Protein AF-A0A814PTH2-F1 (afdb_monomer)

Radius of gyration: 34.77 Å; Cα contacts (8 Å, |Δi|>4): 55; chains: 1; bounding box: 77×63×102 Å

Secondary structure (DSSP, 8-state):
--SSHHHHHHHHHHHHHHHHHHHHHHHHHHHHHHHHHHHHHHHHHHHHHHHHHS------HHHHGGG--HHHHHHHHHHHHHHHHHHHHHHHHHHHHHHHHHHHHH-SS----SHHHHHHHHHHHHHHSGGG--------HHHHHHHHHHHHHHHHHHHTTTHHHHHHHHHHHHHHHHHHHHHHHHHHHHHHHHHH-HHHHHHHHHHHHHHHHHHHHHHHHHHHHHHHHHHHHHHHHHHHHHHHHTHHHHHHTT-HHHHHHHHHHHHHHHHHHHHHHHHHHHHHHT---GGGG---HHHHTTS--

Solvent-accessible surface area (backbone atoms only — not comparable to full-atom values): 17514 Å² total; per-residue (Å²): 144,83,90,62,68,72,59,55,57,51,50,54,49,55,50,54,54,51,50,53,53,51,50,53,53,51,50,51,52,51,53,52,51,56,53,48,52,59,49,50,56,51,49,51,54,49,50,54,52,49,51,67,71,55,58,77,76,80,73,55,74,71,65,72,52,72,80,60,49,75,66,53,55,50,50,50,54,51,50,53,52,50,48,55,51,51,48,52,50,56,53,50,48,55,52,49,50,54,52,51,54,51,40,59,76,61,37,89,60,74,92,89,76,66,76,70,51,56,61,46,53,52,51,45,53,60,62,71,65,45,81,72,68,77,72,76,66,82,71,66,61,74,65,55,53,64,57,47,67,76,49,46,79,71,43,46,80,64,41,63,80,45,50,63,57,53,48,54,55,53,51,48,54,53,48,54,52,52,51,53,51,53,53,49,48,51,52,54,50,53,54,54,43,46,71,76,43,48,74,64,42,53,58,52,60,65,48,50,59,56,55,53,52,54,52,51,54,50,48,53,52,51,52,53,43,50,52,55,30,50,55,34,47,51,52,32,50,51,54,51,50,53,46,68,77,39,42,72,59,37,58,75,70,66,38,59,69,58,58,51,52,53,40,53,52,34,50,52,55,29,50,54,40,50,51,53,48,48,53,54,48,20,72,72,69,74,42,87,67,81,67,88,80,59,80,63,72,75,61,65,64,67,77,68,119

Sequence (305 aa):
MSDKEPLLKKHNKLLNDNDNDNENKSFSHWRQYFSRQKTDDKNKKLDDEIKHTTKDIPVSVFQLFRFADRIDLLLMMIALCLMLVHIACILANVILFGRITGLFATTSFAVDCDDHYENFTSAIINNSVCPLGINLNPLNYDRLHKLCDYNNKTISSTLSPLTPLFHENVMHLVYWFFIIEFIQTMVFSIIICFILKWQLSLIMSCIIPIIVGSSFMFAKIITKETEEQLNTYSKAEQIAQEVFSSLRTVLSFNGSKWQQKQYAKELKLNEWCTVRKDVAFGAFFDSNSPHSNTPCPILKNFFIN

Foldseek 3Di:
DDDDVVVVVVVVVVVVVVVVVVVVVVVVVVVVVVVVVVVVVVVVVVVVVVCVVPPPPPDPPVVVCVPPDPVNVVVVVVLVVLLVVVLVLVVVVVVVVVVVVVCVVVPVPDDDDDPVVVVSVVVCCCSVVCVVVPPPPPPPVPVVVVVCVVCCPPVVVVCVVVVVVVVVVVVVVVVVSVVVSVVVSVVVVLVVVCVPDVV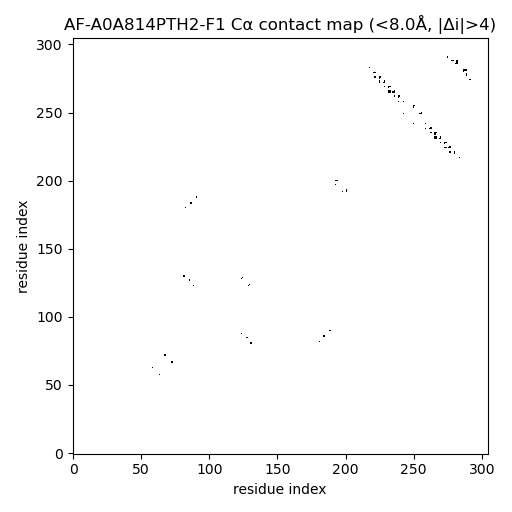VSVVVVVVVVVVVVLVVVLVVVLVVLVVQLVVLVVVLVVLVVVCVVCVVVCVVVVVVVVSVVVSVVSVVSSVVSVVVNVVSVCVSVVDPDPPPPDDPPVVVVVPPD

InterPro domains:
  IPR011527 ABC transporter type 1, transmembrane domain [PF00664] (177-284)
  IPR011527 ABC transporter type 1, transmembrane domain [PS50929] (185-284)
  IPR036640 ABC transporter type 1, transmembrane domain superfamily [G3DSA:1.20.1560.10] (50-136)
  IPR036640 ABC transporter type 1, transmembrane domain superfamily [G3DSA:1.20.1560.10] (179-284)
  IPR036640 ABC transporter type 1, transmembrane domain superfamily [SSF90123] (175-282)
  IPR039421 Type 1 protein exporter [PTHR43394] (180-283)

Nearest PDB structures (foldseek):
  4q4a-assembly1_A  TM=8.637E-01  e=1.410E-01  Thermotoga maritima MSB8
  8t4e-assembly1_A  TM=6.039E-01  e=1.330E-01  Homo sapiens
  8qoe-assembly1_A  TM=5.614E-01  e=9.923E-02  Bacillus subtilis
  8t4h-assembly1_A  TM=6.514E-01  e=7.258E-01  Homo sapiens
  8t4j-assembly1_A  TM=6.336E-01  e=9.172E-01  Homo sapiens

Structure (mmCIF, N/CA/C/O backbone):
data_AF-A0A814PTH2-F1
#
_entry.id   AF-A0A814PTH2-F1
#
loop_
_atom_site.group_PDB
_atom_site.id
_atom_site.type_symbol
_atom_site.label_atom_id
_atom_site.label_alt_id
_atom_site.label_comp_id
_atom_site.label_asym_id
_atom_site.label_entity_id
_atom_site.label_seq_id
_atom_site.pdbx_PDB_ins_code
_atom_site.Cartn_x
_atom_site.Cartn_y
_atom_site.Cartn_z
_atom_site.occupancy
_atom_site.B_iso_or_equiv
_atom_site.auth_seq_id
_atom_site.auth_comp_id
_atom_site.auth_asym_id
_atom_site.auth_atom_id
_atom_site.pdbx_PDB_model_num
ATOM 1 N N . MET A 1 1 ? -39.780 31.114 77.558 1.00 49.12 1 MET A N 1
ATOM 2 C CA . MET A 1 1 ? -39.738 30.097 76.488 1.00 49.12 1 MET A CA 1
ATOM 3 C C . MET A 1 1 ? -40.635 30.580 75.356 1.00 49.12 1 MET A C 1
ATOM 5 O O . MET A 1 1 ? -41.794 30.219 75.310 1.00 49.12 1 MET A O 1
ATOM 9 N N . SER A 1 2 ? -40.143 31.510 74.541 1.00 51.94 2 SER A N 1
ATOM 10 C CA . SER A 1 2 ? -40.793 32.024 73.325 1.00 51.94 2 SER A CA 1
ATOM 11 C C . SER A 1 2 ? -39.723 32.807 72.555 1.00 51.94 2 SER A C 1
ATOM 13 O O . SER A 1 2 ? -38.814 33.323 73.199 1.00 51.94 2 SER A O 1
ATOM 15 N N . ASP A 1 3 ? -39.809 32.859 71.227 1.00 51.75 3 ASP A N 1
ATOM 16 C CA . ASP A 1 3 ? -38.981 33.668 70.297 1.00 51.75 3 ASP A CA 1
ATOM 17 C C . ASP A 1 3 ? -37.773 32.996 69.612 1.00 51.75 3 ASP A C 1
ATOM 19 O O . ASP A 1 3 ? -36.753 33.633 69.357 1.00 51.75 3 ASP A O 1
ATOM 23 N N . LYS A 1 4 ? -37.883 31.720 69.207 1.00 53.81 4 LYS A N 1
ATOM 24 C CA . LYS A 1 4 ? -36.963 31.139 68.190 1.00 53.81 4 LYS A CA 1
ATOM 25 C C . LYS A 1 4 ? -37.638 30.551 66.943 1.00 53.81 4 LYS A C 1
ATOM 27 O O . LYS A 1 4 ? -36.971 30.355 65.930 1.00 53.81 4 LYS A O 1
ATOM 32 N N . GLU A 1 5 ? -38.953 30.348 66.961 1.00 53.56 5 GLU A N 1
ATOM 33 C CA . GLU A 1 5 ? -39.722 29.833 65.816 1.00 53.56 5 GLU A CA 1
ATOM 34 C C . GLU A 1 5 ? -39.745 30.727 64.552 1.00 53.56 5 GLU A C 1
ATOM 36 O O . GLU A 1 5 ? -39.637 30.182 63.449 1.00 53.56 5 GLU A O 1
ATOM 41 N N . PRO A 1 6 ? -39.830 32.074 64.628 1.00 57.22 6 PRO A N 1
ATOM 42 C CA . PRO A 1 6 ? -39.962 32.885 63.413 1.00 57.22 6 PRO A CA 1
ATOM 43 C C . PRO A 1 6 ? -38.657 32.993 62.605 1.00 57.22 6 PRO A C 1
ATOM 45 O O . PRO A 1 6 ? -38.699 33.178 61.387 1.00 57.22 6 PRO A O 1
ATOM 48 N N . LEU A 1 7 ? -37.494 32.832 63.248 1.00 58.06 7 LEU A N 1
ATOM 49 C CA . LEU A 1 7 ? -36.186 32.921 62.587 1.00 58.06 7 LEU A CA 1
ATOM 50 C C . LEU A 1 7 ? -35.837 31.649 61.807 1.00 58.06 7 LEU A C 1
ATOM 52 O O . LEU A 1 7 ? -35.341 31.744 60.686 1.00 58.06 7 LEU A O 1
ATOM 56 N N . LEU A 1 8 ? -36.173 30.471 62.342 1.00 57.62 8 LEU A N 1
ATOM 57 C CA . LEU A 1 8 ? -35.998 29.191 61.645 1.00 57.62 8 LEU A CA 1
ATOM 58 C C . LEU A 1 8 ? -36.882 29.097 60.396 1.00 57.62 8 LEU A C 1
ATOM 60 O O . LEU A 1 8 ? -36.423 28.666 59.339 1.00 57.62 8 LEU A O 1
ATOM 64 N N . LYS A 1 9 ? -38.127 29.584 60.474 1.00 61.28 9 LYS A N 1
ATOM 65 C CA . LYS A 1 9 ? -39.046 29.593 59.327 1.00 61.28 9 LYS A CA 1
ATOM 66 C C . LYS A 1 9 ? -38.588 30.552 58.222 1.00 61.28 9 LYS A C 1
ATOM 68 O O . LYS A 1 9 ? -38.725 30.239 57.042 1.00 61.28 9 LYS A O 1
ATOM 73 N N . LYS A 1 10 ? -38.001 31.697 58.595 1.00 66.56 10 LYS A N 1
ATOM 74 C CA . LYS A 1 10 ? -37.420 32.658 57.646 1.00 66.56 10 LYS A CA 1
ATOM 75 C C . LYS A 1 10 ? -36.140 32.122 57.001 1.00 66.56 10 LYS A C 1
ATOM 77 O O . LYS A 1 10 ? -35.966 32.289 55.801 1.00 66.56 10 LYS A O 1
ATOM 82 N N . HIS A 1 11 ? -35.283 31.445 57.765 1.00 64.62 11 HIS A N 1
ATOM 83 C CA . HIS A 1 11 ? -34.054 30.847 57.244 1.00 64.62 11 HIS A CA 1
ATOM 84 C C . HIS A 1 11 ? -34.340 29.698 56.267 1.00 64.62 11 HIS A C 1
ATOM 86 O O . HIS A 1 11 ? -33.805 29.701 55.164 1.00 64.62 11 HIS A O 1
ATOM 92 N N . ASN A 1 12 ? -35.266 28.792 56.602 1.00 60.31 12 ASN A N 1
ATOM 93 C CA . ASN A 1 12 ? -35.656 27.701 55.701 1.00 60.31 12 ASN A CA 1
ATOM 94 C C . ASN A 1 12 ? -36.321 28.204 54.414 1.00 60.31 12 ASN A C 1
ATOM 96 O O . ASN A 1 12 ? -36.119 27.620 53.355 1.00 60.31 12 ASN A O 1
ATOM 100 N N . LYS A 1 13 ? -37.078 29.307 54.482 1.00 66.31 13 LYS A N 1
ATOM 101 C CA . LYS A 1 13 ? -37.652 29.933 53.287 1.00 66.31 13 LYS A CA 1
ATOM 102 C C . LYS A 1 13 ? -36.568 30.531 52.381 1.00 66.31 13 LYS A C 1
ATOM 104 O O . LYS A 1 13 ? -36.592 30.292 51.184 1.00 66.31 13 LYS A O 1
ATOM 109 N N . LEU A 1 14 ? -35.590 31.233 52.957 1.00 65.44 14 LEU A N 1
ATOM 110 C CA . LEU A 1 14 ? -34.468 31.808 52.204 1.00 65.44 14 LEU A CA 1
ATOM 111 C C . LEU A 1 14 ? -33.545 30.743 51.593 1.00 65.44 14 LEU A C 1
ATOM 113 O O . LEU A 1 14 ? -32.979 30.980 50.531 1.00 65.44 14 LEU A O 1
ATOM 117 N N . LEU A 1 15 ? -33.392 29.585 52.243 1.00 62.16 15 LEU A N 1
ATOM 118 C CA . LEU A 1 15 ? -32.665 28.447 51.673 1.00 62.16 15 LEU A CA 1
ATOM 119 C C . LEU A 1 15 ? -33.425 27.837 50.485 1.00 62.16 15 LEU A C 1
ATOM 121 O O . LEU A 1 15 ? -32.839 27.691 49.419 1.00 62.16 15 LEU A O 1
ATOM 125 N N . ASN A 1 16 ? -34.734 27.593 50.624 1.00 55.06 16 ASN A N 1
ATOM 126 C CA . ASN A 1 16 ? -35.560 27.068 49.528 1.00 55.06 16 ASN A CA 1
ATOM 127 C C . ASN A 1 16 ? -35.632 28.010 48.315 1.00 55.06 16 ASN A C 1
ATOM 129 O O . ASN A 1 16 ? -35.632 27.546 47.177 1.00 55.06 16 ASN A O 1
ATOM 133 N N . ASP A 1 17 ? -35.713 29.322 48.548 1.00 60.19 17 ASP A N 1
ATOM 134 C CA . ASP A 1 17 ? -35.758 30.311 47.467 1.00 60.19 17 ASP A CA 1
ATOM 135 C C . ASP A 1 17 ? -34.402 30.369 46.723 1.00 60.19 17 ASP A C 1
ATOM 137 O O . ASP A 1 17 ? -34.375 30.386 45.494 1.00 60.19 17 ASP A O 1
ATOM 141 N N . ASN A 1 18 ? -33.272 30.282 47.444 1.00 56.00 18 ASN A N 1
ATOM 142 C CA . ASN A 1 18 ? -31.933 30.221 46.837 1.00 56.00 18 ASN A CA 1
ATOM 143 C C . ASN A 1 18 ? -31.677 28.931 46.042 1.00 56.00 18 ASN A C 1
ATOM 145 O O . ASN A 1 18 ? -31.007 28.976 45.007 1.00 56.00 18 ASN A O 1
ATOM 149 N N . ASP A 1 19 ? -32.177 27.786 46.512 1.00 58.50 19 ASP A N 1
ATOM 150 C CA . ASP A 1 19 ? -32.017 26.513 45.804 1.00 58.50 19 ASP A CA 1
ATOM 151 C C . ASP A 1 19 ? -32.819 26.502 44.493 1.00 58.50 19 ASP A C 1
ATOM 153 O O . ASP A 1 19 ? -32.273 26.147 43.446 1.00 58.50 19 ASP A O 1
ATOM 157 N N . ASN A 1 20 ? -34.059 27.008 44.507 1.00 54.81 20 ASN A N 1
ATOM 158 C CA . ASN A 1 20 ? -34.882 27.153 43.299 1.00 54.81 20 ASN A CA 1
ATOM 159 C C . ASN A 1 20 ? -34.272 28.125 42.275 1.00 54.81 20 ASN A C 1
ATOM 161 O O . ASN A 1 20 ? -34.314 27.870 41.067 1.00 54.81 20 ASN A O 1
ATOM 165 N N . ASP A 1 21 ? -33.682 29.233 42.731 1.00 60.00 21 ASP A N 1
ATOM 166 C CA . ASP A 1 21 ? -33.012 30.188 41.845 1.00 60.00 21 ASP A CA 1
ATOM 167 C C . ASP A 1 21 ? -31.740 29.593 41.221 1.00 60.00 21 ASP A C 1
ATOM 169 O O . ASP A 1 21 ? -31.489 29.776 40.024 1.00 60.00 21 ASP A O 1
ATOM 173 N N . ASN A 1 22 ? -30.960 28.821 41.984 1.00 56.16 22 ASN A N 1
ATOM 174 C CA . ASN A 1 22 ? -29.779 28.125 41.468 1.00 56.16 22 ASN A CA 1
ATOM 175 C C . ASN A 1 22 ? -30.139 27.005 40.481 1.00 56.16 22 ASN A C 1
ATOM 177 O O . ASN A 1 22 ? -29.456 26.843 39.464 1.00 56.16 22 ASN A O 1
ATOM 181 N N . GLU A 1 23 ? -31.223 26.269 40.726 1.00 55.44 23 GLU A N 1
ATOM 182 C CA . GLU A 1 23 ? -31.697 25.213 39.831 1.00 55.44 23 GLU A CA 1
ATOM 183 C C . GLU A 1 23 ? -32.216 25.794 38.504 1.00 55.44 23 GLU A C 1
ATOM 185 O O . GLU A 1 23 ? -31.815 25.341 37.429 1.00 55.44 23 GLU A O 1
ATOM 190 N N . ASN A 1 24 ? -32.978 26.894 38.549 1.00 60.12 24 ASN A N 1
ATOM 191 C CA . ASN A 1 24 ? -33.422 27.620 37.352 1.00 60.12 24 ASN A CA 1
ATOM 192 C C . ASN A 1 24 ? -32.253 28.220 36.549 1.00 60.12 24 ASN A C 1
ATOM 194 O O . ASN A 1 24 ? -32.251 28.210 35.309 1.00 60.12 24 ASN A O 1
ATOM 198 N N . LYS A 1 25 ? -31.216 28.716 37.232 1.00 65.88 25 LYS A N 1
ATOM 199 C CA . LYS A 1 25 ? -30.013 29.263 36.586 1.00 65.88 25 LYS A CA 1
ATOM 200 C C . LYS A 1 25 ? -29.160 28.165 35.940 1.00 65.88 25 LYS A C 1
ATOM 202 O O . LYS A 1 25 ? -28.658 28.351 34.834 1.00 65.88 25 LYS A O 1
ATOM 207 N N . SER A 1 26 ? -29.072 26.997 36.572 1.00 62.09 26 SER A N 1
ATOM 208 C CA . SER A 1 26 ? -28.446 25.804 35.991 1.00 62.09 26 SER A CA 1
ATOM 209 C C . SER A 1 26 ? -29.227 25.316 34.764 1.00 62.09 26 SER A C 1
ATOM 211 O O . SER A 1 26 ? -28.658 25.138 33.686 1.00 62.09 26 SER A O 1
ATOM 213 N N . PHE A 1 27 ? -30.554 25.193 34.869 1.00 63.69 27 PHE A N 1
ATOM 214 C CA . PHE A 1 27 ? -31.403 24.691 33.785 1.00 63.69 27 PHE A CA 1
ATOM 215 C C . PHE A 1 27 ? -31.429 25.618 32.558 1.00 63.69 27 PHE A C 1
ATOM 217 O O . PHE A 1 27 ? -31.463 25.150 31.418 1.00 63.69 27 PHE A O 1
ATOM 224 N N . SER A 1 28 ? -31.363 26.937 32.763 1.00 67.56 28 SER A N 1
ATOM 225 C CA . SER A 1 28 ? -31.248 27.908 31.663 1.00 67.56 28 SER A CA 1
ATOM 226 C C . SER A 1 28 ? -29.899 27.822 30.935 1.00 67.56 28 SER A C 1
ATOM 228 O O . SER A 1 28 ? -29.878 27.890 29.704 1.00 67.56 28 SER A O 1
ATOM 230 N N . HIS A 1 29 ? -28.799 27.570 31.656 1.00 65.06 29 HIS A N 1
ATOM 231 C CA . HIS A 1 29 ? -27.484 27.317 31.060 1.00 65.06 29 HIS A CA 1
ATOM 232 C C . HIS A 1 29 ? -27.483 26.042 30.201 1.00 65.06 29 HIS A C 1
ATOM 234 O O . HIS A 1 29 ? -27.038 26.069 29.052 1.00 65.06 29 HIS A O 1
ATOM 240 N N . TRP A 1 30 ? -28.070 24.950 30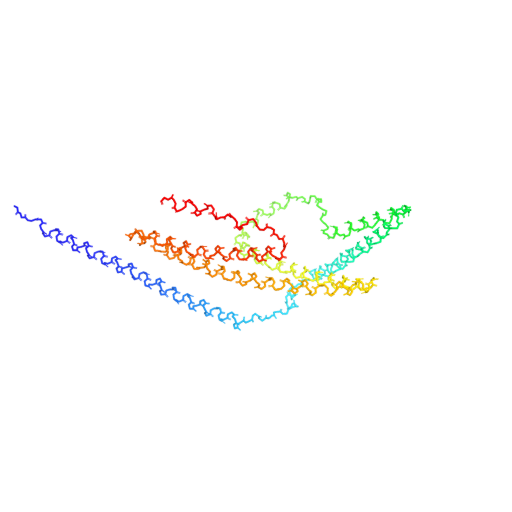.703 1.00 54.53 30 TRP A N 1
ATOM 241 C CA . TRP A 1 30 ? -28.220 23.708 29.937 1.00 54.53 30 TRP A CA 1
ATOM 242 C C . TRP A 1 30 ? -29.105 23.889 28.703 1.00 54.53 30 TRP A C 1
ATOM 244 O O . TRP A 1 30 ? -28.751 23.435 27.616 1.00 54.53 30 TRP A O 1
ATOM 254 N N . ARG A 1 31 ? -30.215 24.630 28.813 1.00 71.88 31 ARG A N 1
ATOM 255 C CA . ARG A 1 31 ? -31.074 24.946 27.661 1.00 71.88 31 ARG A CA 1
ATOM 256 C C . ARG A 1 31 ? -30.310 25.709 26.575 1.00 71.88 31 ARG A C 1
ATOM 258 O O . ARG A 1 31 ? -30.486 25.428 25.388 1.00 71.88 31 ARG A O 1
ATOM 265 N N . GLN A 1 32 ? -29.451 26.648 26.966 1.00 69.69 32 GLN A N 1
ATOM 266 C CA . GLN A 1 32 ? -28.609 27.396 26.034 1.00 69.69 32 GLN A CA 1
ATOM 267 C C . GLN A 1 32 ? -27.540 26.503 25.385 1.00 69.69 32 GLN A C 1
ATOM 269 O O . GLN A 1 32 ? -27.320 26.607 24.178 1.00 69.69 32 GLN A O 1
ATOM 274 N N . TYR A 1 33 ? -26.938 25.587 26.149 1.00 67.38 33 TYR A N 1
ATOM 275 C CA . TYR A 1 33 ? -25.976 24.605 25.643 1.00 67.38 33 TYR A CA 1
ATOM 276 C C . TYR A 1 33 ? -26.599 23.673 24.589 1.00 67.38 33 TYR A C 1
ATOM 278 O O . TYR A 1 33 ? -26.087 23.580 23.474 1.00 67.38 33 TYR A O 1
ATOM 286 N N . PHE A 1 34 ? -27.758 23.068 24.878 1.00 71.12 34 PHE A N 1
ATOM 287 C CA . PHE A 1 34 ? -28.462 22.197 23.923 1.00 71.12 34 PHE A CA 1
ATOM 288 C C . PHE A 1 34 ? -28.954 22.948 22.680 1.00 71.12 34 PHE A C 1
ATOM 290 O O . PHE A 1 34 ? -28.994 22.391 21.582 1.00 71.12 34 PHE A O 1
ATOM 297 N N . SER A 1 35 ? -29.303 24.229 22.829 1.00 66.25 35 SER A N 1
ATOM 298 C CA . SER A 1 35 ? -29.676 25.073 21.690 1.00 66.25 35 SER A CA 1
ATOM 299 C C . SER A 1 35 ? -28.481 25.336 20.770 1.00 66.25 35 SER A C 1
ATOM 301 O O . SER A 1 35 ? -28.650 25.287 19.554 1.00 66.25 35 SER A O 1
ATOM 303 N N . ARG A 1 36 ? -27.284 25.544 21.342 1.00 71.88 36 ARG A N 1
ATOM 304 C CA . ARG A 1 36 ? -26.025 25.687 20.593 1.00 71.88 36 ARG A CA 1
ATOM 305 C C . ARG A 1 36 ? -25.634 24.408 19.859 1.00 71.88 36 ARG A C 1
ATOM 307 O O . ARG A 1 36 ? -25.371 24.469 18.667 1.00 71.88 36 ARG A O 1
ATOM 314 N N . GLN A 1 37 ? -25.710 23.252 20.517 1.00 71.31 37 GLN A N 1
ATOM 315 C CA . GLN A 1 37 ? -25.441 21.968 19.858 1.00 71.31 37 GLN A CA 1
ATOM 316 C C . GLN A 1 37 ? -26.354 21.740 18.648 1.00 71.31 37 GLN A C 1
ATOM 318 O O . GLN A 1 37 ? -25.894 21.366 17.576 1.00 71.31 37 GLN A O 1
ATOM 323 N N . LYS A 1 38 ? -27.650 22.048 18.782 1.00 69.88 38 LYS A N 1
ATOM 324 C CA . LYS A 1 38 ? -28.612 21.891 17.684 1.00 69.88 38 LYS A CA 1
ATOM 325 C C . LYS A 1 38 ? -28.345 22.841 16.511 1.00 69.88 38 LYS A C 1
ATOM 327 O O . LYS A 1 38 ? -28.673 22.500 15.374 1.00 69.88 38 LYS A O 1
ATOM 332 N N . THR A 1 39 ? -27.804 24.033 16.770 1.00 68.88 39 THR A N 1
ATOM 333 C CA . THR A 1 39 ? -27.350 24.945 15.710 1.00 68.88 39 THR A CA 1
ATOM 334 C C . THR A 1 39 ? -26.039 24.483 15.086 1.00 68.88 39 THR A C 1
ATOM 336 O O . THR A 1 39 ? -25.926 24.531 13.866 1.00 68.88 39 THR A O 1
ATOM 339 N N . ASP A 1 40 ? -25.104 23.963 15.879 1.00 73.50 40 ASP A N 1
ATOM 340 C CA . ASP A 1 40 ? -23.805 23.483 15.400 1.00 73.50 40 ASP A CA 1
ATOM 341 C C . ASP A 1 40 ? -23.964 22.233 14.519 1.00 73.50 40 ASP A C 1
ATOM 343 O O . ASP A 1 40 ? -23.384 22.173 13.439 1.00 73.50 40 ASP A O 1
ATOM 347 N N . ASP A 1 41 ? -24.839 21.292 14.893 1.00 72.31 41 ASP A N 1
ATOM 348 C CA . ASP A 1 41 ? -25.164 20.113 14.076 1.00 72.31 41 ASP A CA 1
ATOM 349 C C . ASP A 1 41 ? -25.849 20.488 12.755 1.00 72.31 41 ASP A C 1
ATOM 351 O O . ASP A 1 41 ? -25.582 19.887 11.712 1.00 72.31 41 ASP A O 1
ATOM 355 N N . LYS A 1 42 ? -26.734 21.496 12.773 1.00 74.25 42 LYS A N 1
ATOM 356 C CA . LYS A 1 42 ? -27.372 22.010 11.551 1.00 74.25 42 LYS A CA 1
ATOM 357 C C . LYS A 1 42 ? -26.367 22.694 10.633 1.00 74.25 42 LYS A C 1
ATOM 359 O O . LYS A 1 42 ? -26.417 22.454 9.432 1.00 74.25 42 LYS A O 1
ATOM 364 N N . ASN A 1 43 ? -25.484 23.518 11.191 1.00 71.69 43 ASN A N 1
ATOM 365 C CA . ASN A 1 43 ? -24.456 24.219 10.429 1.00 71.69 43 ASN A CA 1
ATOM 366 C C . ASN A 1 43 ? -23.459 23.226 9.835 1.00 71.69 43 ASN A C 1
ATOM 368 O O . ASN A 1 43 ? -23.206 23.279 8.643 1.00 71.69 43 ASN A O 1
ATOM 372 N N . LYS A 1 44 ? -23.010 22.234 10.611 1.00 77.62 44 LYS A N 1
ATOM 373 C CA . LYS A 1 44 ? -22.118 21.175 10.127 1.00 77.62 44 LYS A CA 1
ATOM 374 C C . LYS A 1 44 ? -22.732 20.384 8.971 1.00 77.62 44 LYS A C 1
ATOM 376 O O . LYS A 1 44 ? -22.075 20.153 7.965 1.00 77.62 44 LYS A O 1
ATOM 381 N N . LYS A 1 45 ? -24.016 20.025 9.077 1.00 75.50 45 LYS A N 1
ATOM 382 C CA . LYS A 1 45 ? -24.734 19.320 8.006 1.00 75.50 45 LYS A CA 1
ATOM 383 C C . LYS A 1 45 ? -24.895 20.181 6.748 1.00 75.50 45 LYS A C 1
ATOM 385 O O . LYS A 1 45 ? -24.803 19.652 5.647 1.00 75.50 45 LYS A O 1
ATOM 390 N N . LEU A 1 46 ? -25.106 21.488 6.917 1.00 73.25 46 LEU A N 1
ATOM 391 C CA . LEU A 1 46 ? -25.160 22.460 5.826 1.00 73.25 46 LEU A CA 1
ATOM 392 C C . LEU A 1 46 ? -23.781 22.636 5.166 1.00 73.25 46 LEU A C 1
ATOM 394 O O . LEU A 1 46 ? -23.695 22.667 3.945 1.00 73.25 46 LEU A O 1
ATOM 398 N N . ASP A 1 47 ? -22.707 22.684 5.953 1.00 69.38 47 ASP A N 1
ATOM 399 C CA . ASP A 1 47 ? -21.327 22.797 5.473 1.00 69.38 47 ASP A CA 1
ATOM 400 C C . ASP A 1 47 ? -20.890 21.545 4.696 1.00 69.38 47 ASP A C 1
ATOM 402 O O . ASP A 1 47 ? -20.231 21.655 3.660 1.00 69.38 47 ASP A O 1
ATOM 406 N N . ASP A 1 48 ? -21.296 20.355 5.148 1.00 70.69 48 ASP A N 1
ATOM 407 C CA . ASP A 1 48 ? -21.053 19.085 4.453 1.00 70.69 48 ASP A CA 1
ATOM 408 C C . ASP A 1 48 ? -21.822 19.017 3.114 1.00 70.69 48 ASP A C 1
ATOM 410 O O . ASP A 1 48 ? -21.294 18.552 2.100 1.00 70.69 48 ASP A O 1
ATOM 414 N N . GLU A 1 49 ? -23.047 19.549 3.074 1.00 65.75 49 GLU A N 1
ATOM 415 C CA . GLU A 1 49 ? -23.879 19.644 1.867 1.00 65.75 49 GLU A CA 1
ATOM 416 C C . GLU A 1 49 ? -23.334 20.703 0.881 1.00 65.75 49 GLU A C 1
ATOM 418 O O . GLU A 1 49 ? -23.303 20.479 -0.334 1.00 65.75 49 GLU A O 1
ATOM 423 N N . ILE A 1 50 ? -22.794 21.820 1.389 1.00 63.78 50 ILE A N 1
ATOM 424 C CA . ILE A 1 50 ? -22.089 22.851 0.607 1.00 63.78 50 ILE A CA 1
ATOM 425 C C . ILE A 1 50 ? -20.762 22.313 0.048 1.00 63.78 50 ILE A C 1
ATOM 427 O O . ILE A 1 50 ? -20.445 22.570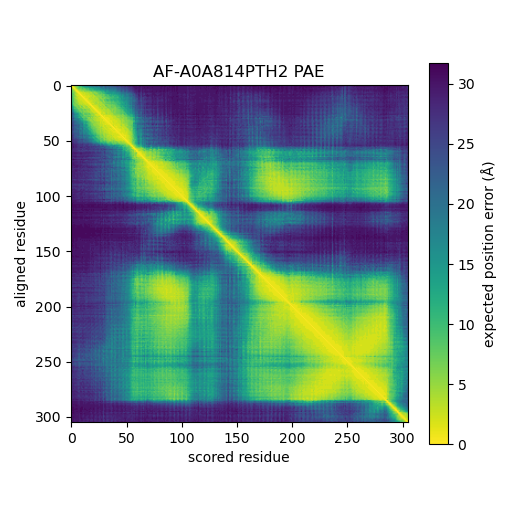 -1.113 1.00 63.78 50 ILE A O 1
ATOM 431 N N . LYS A 1 51 ? -20.000 21.520 0.810 1.00 56.97 51 LYS A N 1
ATOM 432 C CA . LYS A 1 51 ? -18.778 20.853 0.319 1.00 56.97 51 LYS A CA 1
ATOM 433 C C . LYS A 1 51 ? -19.066 19.827 -0.772 1.00 56.97 51 LYS A C 1
ATOM 435 O O . LYS A 1 51 ? -18.325 19.742 -1.743 1.00 56.97 51 LYS A O 1
ATOM 440 N N . HIS A 1 52 ? -20.152 19.067 -0.650 1.00 57.66 52 HIS A N 1
ATOM 441 C CA . HIS A 1 52 ? -20.529 18.084 -1.667 1.00 57.66 52 HIS A CA 1
ATOM 442 C C . HIS A 1 52 ? -21.069 18.741 -2.954 1.00 57.66 52 HIS A C 1
ATOM 444 O O . HIS A 1 52 ? -20.903 18.203 -4.051 1.00 57.66 52 HIS A O 1
ATOM 450 N N . THR A 1 53 ? -21.711 19.910 -2.841 1.00 51.38 53 THR A N 1
ATOM 451 C CA . THR A 1 53 ? -22.205 20.697 -3.988 1.00 51.38 53 THR A CA 1
ATOM 452 C C . THR A 1 53 ? -21.109 21.546 -4.637 1.00 51.38 53 THR A C 1
ATOM 454 O O . THR A 1 53 ? -21.089 21.683 -5.861 1.00 51.38 53 THR A O 1
ATOM 457 N N . THR A 1 54 ? -20.136 22.018 -3.857 1.00 48.94 54 THR A N 1
ATOM 458 C CA . THR A 1 54 ? -18.890 22.640 -4.328 1.00 48.94 54 THR A CA 1
ATOM 459 C C . THR A 1 54 ? -17.857 21.552 -4.590 1.00 48.94 54 THR A C 1
ATOM 461 O O . THR A 1 54 ? -16.819 21.486 -3.945 1.00 48.94 54 THR A O 1
ATOM 464 N N . LYS A 1 55 ? -18.161 20.642 -5.515 1.00 48.19 55 LYS A N 1
ATOM 465 C CA . LYS A 1 55 ? -17.191 19.645 -5.972 1.00 48.19 55 LYS A CA 1
ATOM 466 C C . LYS A 1 55 ? -15.940 20.404 -6.420 1.00 48.19 55 LYS A C 1
ATOM 468 O O . LYS A 1 55 ? -16.054 21.202 -7.351 1.00 48.19 55 LYS A O 1
ATOM 473 N N . ASP A 1 56 ? -14.815 20.210 -5.724 1.00 55.84 56 ASP A N 1
ATOM 474 C CA . ASP A 1 56 ? -13.552 20.908 -5.980 1.00 55.84 56 ASP A CA 1
ATOM 475 C C . ASP A 1 56 ? -13.319 20.974 -7.487 1.00 55.84 56 ASP A C 1
ATOM 477 O O . ASP A 1 56 ? -13.179 19.940 -8.145 1.00 55.84 56 ASP A O 1
ATOM 481 N N . ILE A 1 57 ? -13.382 22.178 -8.060 1.00 61.78 57 I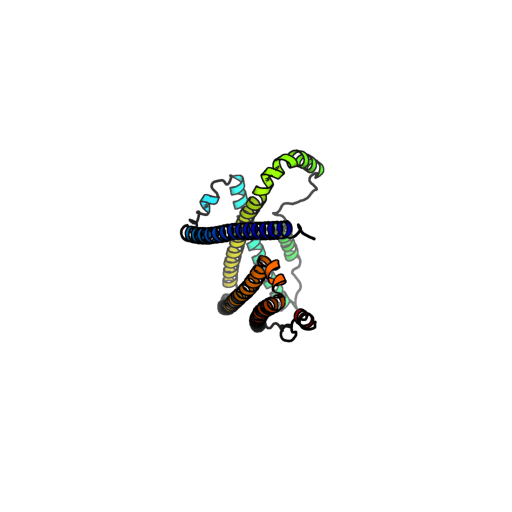LE A N 1
ATOM 482 C CA . ILE A 1 57 ? -13.193 22.369 -9.497 1.00 61.78 57 ILE A CA 1
ATOM 483 C C . ILE A 1 57 ? -11.754 21.923 -9.756 1.00 61.78 57 ILE A C 1
ATOM 485 O O . ILE A 1 57 ? -10.846 22.582 -9.242 1.00 61.78 57 ILE A O 1
ATOM 489 N N . PRO A 1 58 ? -11.509 20.805 -10.470 1.00 61.69 58 PRO A N 1
ATOM 490 C CA . PRO A 1 58 ? -10.166 20.265 -10.577 1.00 61.69 58 PRO A CA 1
ATOM 491 C C . PRO A 1 58 ? -9.307 21.291 -11.307 1.00 61.69 58 PRO A C 1
ATOM 493 O O . PRO A 1 58 ? -9.494 21.559 -12.497 1.00 61.69 58 PRO A O 1
ATOM 496 N N . VAL A 1 59 ? -8.397 21.915 -10.563 1.00 64.62 59 VAL A N 1
ATOM 497 C CA . VAL A 1 59 ? -7.479 22.905 -11.112 1.00 64.62 59 VAL A CA 1
ATOM 498 C C . VAL A 1 59 ? -6.539 22.168 -12.052 1.00 64.62 59 VAL A C 1
ATOM 500 O O . VAL A 1 59 ? -5.972 21.130 -11.710 1.00 64.62 59 VAL A O 1
ATOM 503 N N . SER A 1 60 ? -6.398 22.689 -13.268 1.00 72.50 60 SER A N 1
ATOM 504 C CA . SER A 1 60 ? -5.499 22.100 -14.252 1.00 72.50 60 SER A CA 1
ATOM 505 C C . SER A 1 60 ? -4.074 22.089 -13.701 1.00 72.50 60 SER A C 1
ATOM 507 O O . SER A 1 60 ? -3.587 23.109 -13.212 1.00 72.50 60 SER A O 1
ATOM 509 N N . VAL A 1 61 ? -3.385 20.954 -13.827 1.00 65.56 61 VAL A N 1
ATOM 510 C CA . VAL A 1 61 ? -2.015 20.752 -13.319 1.00 65.56 61 VAL A CA 1
ATOM 511 C C . VAL A 1 61 ? -1.057 21.840 -13.823 1.00 65.56 61 VAL A C 1
ATOM 513 O O . VAL A 1 61 ? -0.174 22.287 -13.102 1.00 65.56 61 VAL A O 1
ATOM 516 N N . PHE A 1 62 ? -1.289 22.350 -15.036 1.00 71.44 62 PHE A N 1
ATOM 517 C CA . PHE A 1 62 ? -0.498 23.423 -15.644 1.00 71.44 62 PHE A CA 1
ATOM 518 C C . PHE A 1 62 ? -0.718 24.798 -15.004 1.00 71.44 62 PHE A C 1
ATOM 520 O O . PHE A 1 62 ? 0.188 25.626 -15.002 1.00 71.44 62 PHE A O 1
ATOM 527 N N . GLN A 1 63 ? -1.895 25.054 -14.429 1.00 70.94 63 GLN A N 1
ATOM 528 C CA . GLN A 1 63 ? -2.159 26.295 -13.694 1.00 70.94 63 GLN A CA 1
ATOM 529 C C . GLN A 1 63 ? -1.462 26.308 -12.330 1.00 70.94 63 GLN A C 1
ATOM 531 O O . GLN A 1 63 ? -1.171 27.387 -11.815 1.00 70.94 63 GLN A O 1
ATOM 536 N N . LEU A 1 64 ? -1.130 25.131 -11.789 1.00 63.97 64 LEU A N 1
ATOM 537 C CA . LEU A 1 64 ? -0.320 24.995 -10.580 1.00 63.97 64 LEU A CA 1
ATOM 538 C C . LEU A 1 64 ? 1.116 25.505 -10.801 1.00 63.97 64 LEU A C 1
ATOM 540 O O . LEU A 1 64 ? 1.693 26.130 -9.918 1.00 63.97 64 LEU A O 1
ATOM 544 N N . PHE A 1 65 ? 1.651 25.337 -12.016 1.00 68.94 65 PHE A N 1
ATOM 545 C CA . PHE A 1 65 ? 2.985 25.813 -12.408 1.00 68.94 65 PHE A CA 1
ATOM 546 C C . PHE A 1 65 ? 3.028 27.280 -12.851 1.00 68.94 65 PHE A C 1
ATOM 548 O O . PHE A 1 65 ? 4.065 27.757 -13.306 1.00 68.94 65 PHE A O 1
ATOM 555 N N . ARG A 1 66 ? 1.936 28.039 -12.705 1.00 72.94 66 ARG A N 1
ATOM 556 C CA . ARG A 1 66 ? 1.873 29.442 -13.154 1.00 72.94 66 ARG A CA 1
ATOM 557 C C . ARG A 1 66 ? 2.888 30.359 -12.453 1.00 72.94 66 ARG A C 1
ATOM 559 O O . ARG A 1 66 ? 3.207 31.413 -12.991 1.00 72.94 66 ARG A O 1
ATOM 566 N N . PHE A 1 67 ? 3.372 29.968 -11.275 1.00 71.31 67 PHE A N 1
ATOM 567 C CA . PHE A 1 67 ? 4.366 30.710 -10.492 1.00 71.31 67 PHE A CA 1
ATOM 568 C C . PHE A 1 67 ? 5.767 30.077 -10.506 1.00 71.31 67 PHE A C 1
ATOM 570 O O . PHE A 1 67 ? 6.632 30.553 -9.782 1.00 71.31 67 PHE A O 1
ATOM 577 N N . ALA A 1 68 ? 5.991 29.012 -11.283 1.00 71.25 68 ALA A N 1
ATOM 578 C CA . ALA A 1 68 ? 7.290 28.348 -11.339 1.00 71.25 68 ALA A CA 1
ATOM 579 C C . ALA A 1 68 ? 8.306 29.200 -12.116 1.00 71.25 68 ALA A C 1
ATOM 581 O O . ALA A 1 68 ? 8.046 29.614 -13.251 1.00 71.25 68 ALA A O 1
ATOM 582 N N . ASP A 1 69 ? 9.471 29.437 -11.515 1.00 79.38 69 ASP A N 1
ATOM 583 C CA . ASP A 1 69 ? 10.551 30.191 -12.140 1.00 79.38 69 ASP A CA 1
ATOM 584 C C . ASP A 1 69 ? 11.302 29.346 -13.181 1.00 79.38 69 ASP A C 1
ATOM 586 O O . ASP A 1 69 ? 11.172 28.125 -13.285 1.00 79.38 69 ASP A O 1
ATOM 590 N N . ARG A 1 70 ? 12.160 29.996 -13.976 1.00 81.75 70 ARG A N 1
ATOM 591 C CA . ARG A 1 70 ? 12.974 29.306 -14.997 1.00 81.75 70 ARG A CA 1
ATOM 592 C C . ARG A 1 70 ? 13.919 28.262 -14.396 1.00 81.75 70 ARG A C 1
ATOM 594 O O . ARG A 1 70 ? 14.244 27.286 -15.067 1.00 81.75 70 ARG A O 1
ATOM 601 N N . ILE A 1 71 ? 14.356 28.474 -13.155 1.00 78.94 71 ILE A N 1
ATOM 602 C CA . ILE A 1 71 ? 15.187 27.522 -12.411 1.00 78.94 71 ILE A CA 1
ATOM 603 C C . ILE A 1 71 ? 14.345 26.309 -12.003 1.00 78.94 71 ILE A C 1
ATOM 605 O O . ILE A 1 71 ? 14.806 25.188 -12.184 1.00 78.94 71 ILE A O 1
ATOM 609 N N . ASP A 1 72 ? 13.096 26.506 -11.574 1.00 74.81 72 ASP A N 1
ATOM 610 C CA . ASP A 1 72 ? 12.174 25.416 -11.228 1.00 74.81 72 ASP A CA 1
ATOM 611 C C . ASP A 1 72 ? 11.823 24.567 -12.456 1.00 74.81 72 ASP A C 1
ATOM 613 O O . ASP A 1 72 ? 11.804 23.337 -12.390 1.00 74.81 72 ASP A O 1
ATOM 617 N N . LEU A 1 73 ? 11.627 25.210 -13.615 1.00 77.38 73 LEU A N 1
ATOM 618 C CA . LEU A 1 73 ? 11.409 24.512 -14.883 1.00 77.38 73 LEU A CA 1
ATOM 619 C C . LEU A 1 73 ? 12.640 23.694 -15.304 1.00 77.38 73 LEU A C 1
ATOM 621 O O . LEU A 1 73 ? 12.506 22.560 -15.762 1.00 77.38 73 LEU A O 1
ATOM 625 N N . LEU A 1 74 ? 13.844 24.247 -15.134 1.00 82.44 74 LEU A N 1
ATOM 626 C CA . LEU A 1 74 ? 15.092 23.542 -15.426 1.00 82.44 74 LEU A CA 1
ATOM 627 C C . LEU A 1 74 ? 15.311 22.371 -14.457 1.00 82.44 74 LEU A C 1
ATOM 629 O O . LEU A 1 74 ? 15.689 21.284 -14.892 1.00 82.44 74 LEU A O 1
ATOM 633 N N . LEU A 1 75 ? 15.008 22.558 -13.171 1.00 75.06 75 LEU A N 1
ATOM 634 C CA . LEU A 1 75 ? 15.067 21.511 -12.152 1.00 75.06 75 LEU A CA 1
ATOM 635 C C . LEU A 1 75 ? 14.080 20.373 -12.444 1.00 75.06 75 LEU A C 1
ATOM 637 O O . LEU A 1 75 ? 14.465 19.213 -12.319 1.00 75.06 75 LEU A O 1
ATOM 641 N N . MET A 1 76 ? 12.861 20.666 -12.918 1.00 76.81 76 MET A N 1
ATOM 642 C CA . MET A 1 76 ? 11.923 19.623 -13.361 1.00 76.81 76 MET A CA 1
ATOM 643 C C . MET A 1 76 ? 12.466 18.805 -14.536 1.00 76.81 76 MET A C 1
ATOM 645 O O . MET A 1 76 ? 12.329 17.583 -14.550 1.00 76.81 76 MET A O 1
ATOM 649 N N . MET A 1 77 ? 13.100 19.457 -15.514 1.00 82.62 77 MET A N 1
ATOM 650 C CA . MET A 1 77 ? 13.678 18.759 -16.666 1.00 82.62 77 MET A CA 1
ATOM 651 C C . MET A 1 77 ? 14.864 17.878 -16.260 1.00 82.62 77 MET A C 1
ATOM 653 O O . MET A 1 77 ? 14.968 16.744 -16.722 1.00 82.62 77 MET A O 1
ATOM 657 N N . ILE A 1 78 ? 15.728 18.364 -15.362 1.00 85.25 78 ILE A N 1
ATOM 658 C CA . ILE A 1 78 ? 16.828 17.563 -14.806 1.00 85.25 78 ILE A CA 1
ATOM 659 C C . ILE A 1 78 ? 16.278 16.361 -14.036 1.00 85.25 78 ILE A C 1
ATOM 661 O O . ILE A 1 78 ? 16.750 15.245 -14.249 1.00 85.25 78 ILE A O 1
ATOM 665 N N . ALA A 1 79 ? 15.267 16.562 -13.189 1.00 79.69 79 ALA A N 1
ATOM 666 C CA . ALA A 1 79 ? 14.650 15.485 -12.423 1.00 79.69 79 ALA A CA 1
ATOM 667 C C . ALA A 1 79 ? 14.065 14.403 -13.344 1.00 79.69 79 ALA A C 1
ATOM 669 O O . ALA A 1 79 ? 14.340 13.223 -13.147 1.00 79.69 79 ALA A O 1
ATOM 670 N N . LEU A 1 80 ? 13.352 14.791 -14.406 1.00 82.94 80 LEU A N 1
ATOM 671 C CA . LEU A 1 80 ? 12.795 13.848 -15.379 1.00 82.94 80 LEU A CA 1
ATOM 672 C C . LEU A 1 80 ? 13.886 13.058 -16.122 1.00 82.94 80 LEU A C 1
ATOM 674 O O . LEU A 1 80 ? 13.749 11.852 -16.324 1.00 82.94 80 LEU A O 1
ATOM 678 N N . CYS A 1 81 ? 14.994 13.706 -16.485 1.00 84.69 81 CYS A N 1
ATOM 679 C CA . CYS A 1 81 ? 16.144 13.021 -17.077 1.00 84.69 81 CYS A CA 1
ATOM 680 C C . CYS A 1 81 ? 16.785 12.021 -16.101 1.00 84.69 81 CYS A C 1
ATOM 682 O O . CYS A 1 81 ? 17.063 10.887 -16.489 1.00 84.69 81 CYS A O 1
ATOM 684 N N . LEU A 1 82 ? 16.990 12.410 -14.838 1.00 82.00 82 LEU A N 1
ATOM 685 C CA . LEU A 1 82 ? 17.549 11.530 -13.806 1.00 82.00 82 LEU A CA 1
ATOM 686 C C . LEU A 1 82 ? 16.648 10.319 -13.537 1.00 82.00 82 LEU A C 1
ATOM 688 O O . LEU A 1 82 ? 17.156 9.208 -13.394 1.00 82.00 82 LEU A O 1
ATOM 692 N N . MET A 1 83 ? 15.326 10.501 -13.549 1.00 83.44 83 MET A N 1
ATOM 693 C CA . MET A 1 83 ? 14.373 9.394 -13.432 1.00 83.44 83 MET A CA 1
ATOM 694 C C . MET A 1 83 ? 14.507 8.397 -14.579 1.00 83.44 83 MET A C 1
ATOM 696 O O . MET A 1 83 ? 14.586 7.197 -14.340 1.00 83.44 83 MET A O 1
ATOM 700 N N . LEU A 1 84 ? 14.595 8.866 -15.827 1.00 83.44 84 LEU A N 1
ATOM 701 C CA . LEU A 1 84 ? 14.773 7.974 -16.978 1.00 83.44 84 LEU A CA 1
ATOM 702 C C . LEU A 1 84 ? 16.069 7.155 -16.874 1.00 83.44 84 LEU A C 1
ATOM 704 O O . LEU A 1 84 ? 16.073 5.968 -17.204 1.00 83.44 84 LEU A O 1
ATOM 708 N N . VAL A 1 85 ? 17.147 7.761 -16.369 1.00 85.88 85 VAL A N 1
ATOM 709 C CA . VAL A 1 85 ? 18.420 7.067 -16.119 1.00 85.88 85 VAL A CA 1
ATOM 710 C C . VAL A 1 85 ? 18.280 6.032 -14.998 1.00 85.88 85 VAL A C 1
ATOM 712 O O . VAL A 1 85 ? 18.733 4.900 -15.167 1.00 85.88 85 VAL A O 1
ATOM 715 N N . HIS A 1 86 ? 17.616 6.375 -13.889 1.00 83.19 86 HIS A N 1
ATOM 716 C CA . HIS A 1 86 ? 17.347 5.444 -12.786 1.00 83.19 86 HIS A CA 1
ATOM 717 C C . HIS A 1 86 ? 16.547 4.221 -13.261 1.00 83.19 86 HIS A C 1
ATOM 719 O O . HIS A 1 86 ? 16.913 3.078 -12.983 1.00 83.19 86 HIS A O 1
ATOM 725 N N . ILE A 1 87 ? 15.511 4.448 -14.072 1.00 85.56 87 ILE A N 1
ATOM 726 C CA . ILE A 1 87 ? 14.679 3.388 -14.649 1.00 85.56 87 ILE A CA 1
ATOM 727 C C . ILE A 1 87 ? 15.508 2.478 -15.566 1.00 85.56 87 ILE A C 1
ATOM 729 O O . ILE A 1 87 ? 15.462 1.254 -15.427 1.00 85.56 87 ILE A O 1
ATOM 733 N N . ALA A 1 88 ? 16.305 3.052 -16.473 1.00 85.44 88 ALA A N 1
ATOM 734 C CA . ALA A 1 88 ? 17.180 2.284 -17.360 1.00 85.44 88 ALA A CA 1
ATOM 735 C C . ALA A 1 88 ? 18.213 1.450 -16.581 1.00 85.44 88 ALA A C 1
ATOM 737 O O . ALA A 1 88 ? 18.473 0.303 -16.944 1.00 85.44 88 ALA A O 1
ATOM 738 N N . CYS A 1 89 ? 18.749 1.996 -15.487 1.00 82.31 89 CYS A N 1
ATOM 739 C CA . CYS A 1 89 ? 19.667 1.312 -14.578 1.00 82.31 89 CYS A CA 1
ATOM 740 C C . CYS A 1 89 ? 19.010 0.086 -13.918 1.00 82.31 89 CYS A C 1
ATOM 742 O O . CYS A 1 89 ? 19.548 -1.021 -13.992 1.00 82.31 89 CYS A O 1
ATOM 744 N N . ILE A 1 90 ? 17.808 0.247 -13.350 1.00 85.62 90 ILE A N 1
ATOM 745 C CA . ILE A 1 90 ? 17.047 -0.861 -12.750 1.00 85.62 90 ILE A CA 1
ATOM 746 C C . ILE A 1 90 ? 16.771 -1.962 -13.785 1.00 85.62 90 ILE A C 1
ATOM 748 O O . ILE A 1 90 ? 16.966 -3.144 -13.504 1.00 85.62 90 ILE A O 1
ATOM 752 N N . LEU A 1 91 ? 16.362 -1.595 -15.001 1.00 86.25 91 LEU A N 1
ATOM 753 C CA . LEU A 1 91 ? 16.081 -2.556 -16.073 1.00 86.25 91 LEU A CA 1
ATOM 754 C C . LEU A 1 91 ? 17.347 -3.290 -16.533 1.00 86.25 91 LEU A C 1
ATOM 756 O O . LEU A 1 91 ? 17.326 -4.508 -16.728 1.00 86.25 91 LEU A O 1
ATOM 760 N N . ALA A 1 92 ? 18.461 -2.570 -16.671 1.00 83.88 92 ALA A N 1
ATOM 761 C CA . ALA A 1 92 ? 19.747 -3.154 -17.023 1.00 83.88 92 ALA A CA 1
ATOM 762 C C . ALA A 1 92 ? 20.221 -4.156 -15.957 1.00 83.88 92 ALA A C 1
ATOM 764 O O . ALA A 1 92 ? 20.707 -5.229 -16.315 1.00 83.88 92 ALA A O 1
ATOM 765 N N . ASN A 1 93 ? 19.990 -3.869 -14.671 1.00 83.81 93 ASN A N 1
ATOM 766 C CA . ASN A 1 93 ? 20.284 -4.793 -13.573 1.00 83.81 93 ASN A CA 1
ATOM 767 C C . ASN A 1 93 ? 19.496 -6.100 -13.670 1.00 83.81 93 ASN A C 1
ATOM 769 O O . ASN A 1 93 ? 20.070 -7.170 -13.482 1.00 83.81 93 ASN A O 1
ATOM 773 N N . VAL A 1 94 ? 18.205 -6.043 -14.006 1.00 86.38 94 VAL A N 1
ATOM 774 C CA . VAL A 1 94 ? 17.381 -7.254 -14.174 1.00 86.38 94 VAL A CA 1
ATOM 775 C C . VAL A 1 94 ? 17.897 -8.119 -15.328 1.00 86.38 94 VAL A C 1
ATOM 777 O O . VAL A 1 94 ? 17.996 -9.340 -15.194 1.00 86.38 94 VAL A O 1
ATOM 780 N N . ILE A 1 95 ? 18.276 -7.504 -16.452 1.00 83.94 95 ILE A N 1
ATOM 781 C CA . ILE A 1 95 ? 18.842 -8.226 -17.602 1.00 83.94 95 ILE A CA 1
ATOM 782 C C . ILE A 1 95 ? 20.205 -8.825 -17.244 1.00 83.94 95 ILE A C 1
ATOM 784 O O . ILE A 1 95 ? 20.463 -9.988 -17.559 1.00 83.94 95 ILE A O 1
ATOM 788 N N . LEU A 1 96 ? 21.067 -8.052 -16.580 1.00 84.06 96 LEU A N 1
ATOM 789 C CA . LEU A 1 96 ? 22.379 -8.508 -16.130 1.00 84.06 96 LEU A CA 1
ATOM 790 C C . LEU A 1 96 ? 22.242 -9.706 -15.191 1.00 84.06 96 LEU A C 1
ATOM 792 O O . LEU A 1 96 ? 22.876 -10.731 -15.426 1.00 84.06 96 LEU A O 1
ATOM 796 N N . PHE A 1 97 ? 21.364 -9.609 -14.191 1.00 85.25 97 PHE A N 1
ATOM 797 C CA . PHE A 1 97 ? 21.059 -10.711 -13.287 1.00 85.25 97 PHE A CA 1
ATOM 798 C C . PHE A 1 97 ? 20.598 -11.949 -14.061 1.00 85.25 97 PHE A C 1
ATOM 800 O O . PHE A 1 97 ? 21.151 -13.024 -13.862 1.00 85.25 97 PHE A O 1
ATOM 807 N N . GLY A 1 98 ? 19.679 -11.799 -15.021 1.00 83.69 98 GLY A N 1
ATOM 808 C CA . GLY A 1 98 ? 19.231 -12.909 -15.867 1.00 83.69 98 GLY A CA 1
ATOM 809 C C . GLY A 1 98 ? 20.363 -13.571 -16.664 1.00 83.69 98 GLY A C 1
ATOM 810 O O . GLY A 1 98 ? 20.410 -14.799 -16.760 1.00 83.69 98 GLY A O 1
ATOM 811 N N . ARG A 1 99 ? 21.309 -12.786 -17.201 1.00 79.25 99 ARG A N 1
ATOM 812 C CA . ARG A 1 99 ? 22.494 -13.321 -17.897 1.00 79.25 99 ARG A CA 1
ATOM 813 C C . ARG A 1 99 ? 23.434 -14.036 -16.935 1.00 79.25 99 ARG A C 1
ATOM 815 O O . ARG A 1 99 ? 23.884 -15.125 -17.261 1.00 79.25 99 ARG A O 1
ATOM 822 N N . ILE A 1 100 ? 23.679 -13.468 -15.757 1.00 81.94 100 ILE A N 1
ATOM 823 C CA . ILE A 1 100 ? 24.511 -14.076 -14.713 1.00 81.94 100 ILE A CA 1
ATOM 824 C C . ILE A 1 100 ? 23.892 -15.392 -14.221 1.00 81.94 100 ILE A C 1
ATOM 826 O O . ILE A 1 100 ? 24.589 -16.394 -14.118 1.00 81.94 100 ILE A O 1
ATOM 830 N N . THR A 1 101 ? 22.581 -15.448 -13.978 1.00 84.38 101 THR A N 1
ATOM 831 C CA . THR A 1 101 ? 21.888 -16.693 -13.607 1.00 84.38 101 THR A CA 1
ATOM 832 C C . THR A 1 101 ? 21.967 -17.738 -14.720 1.00 84.38 101 THR A C 1
ATOM 834 O O . THR A 1 101 ? 22.182 -18.916 -14.443 1.00 84.38 101 THR A O 1
ATOM 837 N N . GLY A 1 102 ? 21.834 -17.317 -15.982 1.00 79.19 102 GLY A N 1
ATOM 838 C CA . GLY A 1 102 ? 22.035 -18.192 -17.136 1.00 79.19 102 GLY A CA 1
ATOM 839 C C . GLY A 1 102 ? 23.472 -18.707 -17.240 1.00 79.19 102 GLY A C 1
ATOM 840 O O . GLY A 1 102 ? 23.673 -19.876 -17.573 1.00 79.19 102 GLY A O 1
ATOM 841 N N . LEU A 1 103 ? 24.457 -17.869 -16.895 1.00 73.62 103 LEU A N 1
ATOM 842 C CA . LEU A 1 103 ? 25.845 -18.288 -16.749 1.00 73.62 103 LEU A CA 1
ATOM 843 C C . LEU A 1 103 ? 25.932 -19.327 -15.646 1.00 73.62 103 LEU A C 1
ATOM 845 O O . LEU A 1 103 ? 26.209 -20.446 -15.995 1.00 73.62 103 LEU A O 1
ATOM 849 N N . PHE A 1 104 ? 25.547 -19.085 -14.394 1.00 76.56 104 PHE A N 1
ATOM 850 C CA . PHE A 1 104 ? 25.622 -20.120 -13.345 1.00 76.56 104 PHE A CA 1
ATOM 851 C C . PHE A 1 104 ? 24.933 -21.451 -13.699 1.00 76.56 104 PHE A C 1
ATOM 853 O O . PHE A 1 104 ? 25.435 -22.521 -13.352 1.00 76.56 104 PHE A O 1
ATOM 860 N N . ALA A 1 105 ? 23.815 -21.404 -14.429 1.00 76.12 105 ALA A N 1
ATOM 861 C CA . ALA A 1 105 ? 23.125 -22.598 -14.914 1.00 76.12 105 ALA A CA 1
ATOM 862 C C . ALA A 1 105 ? 23.916 -23.375 -15.990 1.00 76.12 105 ALA A C 1
ATOM 864 O O . ALA A 1 105 ? 23.719 -24.578 -16.142 1.00 76.12 105 ALA A O 1
ATOM 865 N N . THR A 1 106 ? 24.802 -22.706 -16.733 1.00 73.12 106 THR A N 1
ATOM 866 C CA . THR A 1 106 ? 25.647 -23.285 -17.796 1.00 73.12 106 THR A CA 1
ATOM 867 C C . THR A 1 106 ? 27.127 -23.431 -17.392 1.00 73.12 106 THR A C 1
ATOM 869 O O . THR A 1 106 ? 27.801 -24.342 -17.864 1.00 73.12 106 THR A O 1
ATOM 872 N N . THR A 1 107 ? 27.613 -22.608 -16.457 1.00 59.34 107 THR A N 1
ATOM 873 C CA . THR A 1 107 ? 28.996 -22.407 -16.004 1.00 59.34 107 THR A CA 1
ATOM 874 C C . THR A 1 107 ? 29.287 -22.993 -14.620 1.00 59.34 107 THR A C 1
ATOM 876 O O . THR A 1 107 ? 30.258 -22.628 -13.962 1.00 59.34 107 THR A O 1
ATOM 879 N N . SER A 1 108 ? 28.611 -24.098 -14.281 1.00 54.19 108 SER A N 1
ATOM 880 C CA . SER A 1 108 ? 29.356 -25.207 -13.649 1.00 54.19 108 SER A CA 1
ATOM 881 C C . SER A 1 108 ? 30.551 -25.673 -14.525 1.00 54.19 108 SER A C 1
ATOM 883 O O . SER A 1 108 ? 31.347 -26.505 -14.100 1.00 54.19 108 SER A O 1
ATOM 885 N N . PHE A 1 109 ? 30.707 -25.112 -15.736 1.00 45.78 109 PHE A N 1
ATOM 886 C CA . PHE A 1 109 ? 31.864 -25.183 -16.620 1.00 45.78 109 PHE A CA 1
ATOM 887 C C . PHE A 1 109 ? 32.192 -23.795 -17.250 1.00 45.78 109 PHE A C 1
ATOM 889 O O . PHE A 1 109 ? 31.429 -23.304 -18.073 1.00 45.78 109 PHE A O 1
ATOM 896 N N . ALA A 1 110 ? 33.345 -23.205 -16.900 1.00 43.03 110 ALA A N 1
ATOM 897 C CA . ALA A 1 110 ? 33.997 -21.993 -17.454 1.00 43.03 110 ALA A CA 1
ATOM 898 C C . ALA A 1 110 ? 33.738 -20.620 -16.774 1.00 43.03 110 ALA A C 1
ATOM 900 O O . ALA A 1 110 ? 32.687 -19.994 -16.896 1.00 43.03 110 ALA A O 1
ATOM 901 N N . VAL A 1 111 ? 34.793 -20.168 -16.086 1.00 54.31 111 VAL A N 1
ATOM 902 C CA . VAL A 1 111 ? 35.086 -18.835 -15.530 1.00 54.31 111 VAL A CA 1
ATOM 903 C C . VAL A 1 111 ? 35.503 -17.903 -16.672 1.00 54.31 111 VAL A C 1
ATOM 905 O O . VAL A 1 111 ? 36.425 -18.285 -17.381 1.00 54.31 111 VAL A O 1
ATOM 908 N N . ASP A 1 112 ? 34.858 -16.736 -16.854 1.00 52.47 112 ASP A N 1
ATOM 909 C CA . ASP A 1 112 ? 35.403 -15.607 -17.654 1.00 52.47 112 ASP A CA 1
ATOM 910 C C . ASP A 1 112 ? 34.529 -14.319 -17.617 1.00 52.47 112 ASP A C 1
ATOM 912 O O . ASP A 1 112 ? 34.187 -13.748 -18.652 1.00 52.47 112 ASP A O 1
ATOM 916 N N . CYS A 1 113 ? 34.092 -13.831 -16.445 1.00 53.09 113 CYS A N 1
ATOM 917 C CA . CYS A 1 113 ? 33.283 -12.593 -16.366 1.00 53.09 113 CYS A CA 1
ATOM 918 C C . CYS A 1 113 ? 33.545 -11.751 -15.098 1.00 53.09 113 CYS A C 1
ATOM 920 O O . CYS A 1 113 ? 32.602 -11.455 -14.372 1.00 53.09 113 CYS A O 1
ATOM 922 N N . ASP A 1 114 ? 34.788 -11.326 -14.842 1.00 55.56 114 ASP A N 1
ATOM 923 C CA . ASP A 1 114 ? 35.083 -10.372 -13.749 1.00 55.56 114 ASP A CA 1
ATOM 924 C C . ASP A 1 114 ? 35.157 -8.900 -14.234 1.00 55.56 114 ASP A C 1
ATOM 926 O O . ASP A 1 114 ? 34.580 -8.008 -13.610 1.00 55.56 114 ASP A O 1
ATOM 930 N N . ASP A 1 115 ? 35.723 -8.616 -15.415 1.00 56.56 115 ASP A N 1
ATOM 931 C CA . ASP A 1 115 ? 36.051 -7.227 -15.808 1.00 56.56 115 ASP A CA 1
ATOM 932 C C . ASP A 1 115 ? 34.856 -6.343 -16.235 1.00 56.56 115 ASP A C 1
ATOM 934 O O . ASP A 1 115 ? 34.901 -5.115 -16.121 1.00 56.56 115 ASP A O 1
ATOM 938 N N . HIS A 1 116 ? 33.757 -6.916 -16.742 1.00 53.22 116 HIS A N 1
ATOM 939 C CA . HIS A 1 116 ? 32.589 -6.119 -17.167 1.00 53.22 116 HIS A CA 1
ATOM 940 C C . HIS A 1 116 ? 31.644 -5.788 -15.999 1.00 53.22 116 HIS A C 1
ATOM 942 O O . HIS A 1 116 ? 30.880 -4.825 -16.069 1.00 53.22 116 HIS A O 1
ATOM 948 N N . TYR A 1 117 ? 31.711 -6.566 -14.913 1.00 53.53 117 TYR A N 1
ATOM 949 C CA . TYR A 1 117 ? 30.838 -6.422 -13.751 1.00 53.53 117 TYR A CA 1
ATOM 950 C C . TYR A 1 117 ? 31.285 -5.274 -12.838 1.00 53.53 117 TYR A C 1
ATOM 952 O O . TYR A 1 117 ? 30.453 -4.455 -12.447 1.00 53.53 117 TYR A O 1
ATOM 960 N N . GLU A 1 118 ? 32.586 -5.142 -12.559 1.00 55.50 118 GLU A N 1
ATOM 961 C CA . GLU A 1 118 ? 33.110 -4.054 -11.713 1.00 55.50 118 GLU A CA 1
ATOM 962 C C . GLU A 1 118 ? 32.952 -2.665 -12.354 1.00 55.50 118 GLU A C 1
ATOM 964 O O . GLU A 1 11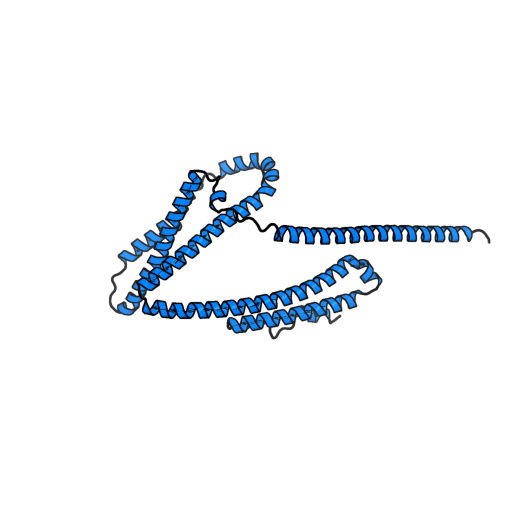8 ? 32.600 -1.687 -11.688 1.00 55.50 118 GLU A O 1
ATOM 969 N N . ASN A 1 119 ? 33.117 -2.574 -13.676 1.00 59.47 119 ASN A N 1
ATOM 970 C CA . ASN A 1 119 ? 32.908 -1.329 -14.423 1.00 59.47 119 ASN A CA 1
ATOM 971 C C . ASN A 1 119 ? 31.432 -0.896 -14.453 1.00 59.47 119 ASN A C 1
ATOM 973 O O . ASN A 1 119 ? 31.123 0.294 -14.511 1.00 59.47 119 ASN A O 1
ATOM 977 N N . PHE A 1 120 ? 30.503 -1.850 -14.386 1.00 54.03 120 PHE A N 1
ATOM 978 C CA . PHE A 1 120 ? 29.072 -1.570 -14.392 1.00 54.03 120 PHE A CA 1
ATOM 979 C C . PHE A 1 120 ? 28.532 -1.271 -12.986 1.00 54.03 120 PHE A C 1
ATOM 981 O O . PHE A 1 120 ? 27.795 -0.303 -12.810 1.00 54.03 120 PHE A O 1
ATOM 988 N N . THR A 1 121 ? 28.944 -2.023 -11.959 1.00 55.97 121 THR A N 1
ATOM 989 C CA . THR A 1 121 ? 28.561 -1.747 -10.561 1.00 55.97 121 THR A CA 1
ATOM 990 C C . THR A 1 121 ? 29.080 -0.390 -10.083 1.00 55.97 121 THR A C 1
ATOM 992 O O . THR A 1 121 ? 28.335 0.363 -9.452 1.00 55.97 121 THR A O 1
ATOM 995 N N . SER A 1 122 ? 30.304 -0.012 -10.460 1.00 57.41 122 SER A N 1
ATOM 996 C CA . SER A 1 122 ? 30.842 1.330 -10.200 1.00 57.41 122 SER A CA 1
ATOM 997 C C . SER A 1 122 ? 30.080 2.430 -10.954 1.00 57.41 122 SER A C 1
ATOM 999 O O . SER A 1 122 ? 29.798 3.480 -10.373 1.00 57.41 122 SER A O 1
ATOM 1001 N N . ALA A 1 123 ? 29.646 2.194 -12.198 1.00 55.50 123 ALA A N 1
ATOM 1002 C CA . ALA A 1 123 ? 28.781 3.123 -12.929 1.00 55.50 123 ALA A CA 1
ATOM 1003 C C . ALA A 1 123 ? 27.394 3.286 -12.276 1.00 55.50 123 ALA A C 1
ATOM 1005 O O . ALA A 1 123 ? 26.828 4.378 -12.311 1.00 55.50 123 ALA A O 1
ATOM 1006 N N . ILE A 1 124 ? 26.855 2.240 -11.644 1.00 54.44 124 ILE A N 1
ATOM 1007 C CA . ILE A 1 124 ? 25.570 2.286 -10.930 1.00 54.44 124 ILE A CA 1
ATOM 1008 C C . ILE A 1 124 ? 25.681 3.076 -9.633 1.00 54.44 124 ILE A C 1
ATOM 1010 O O . ILE A 1 124 ? 24.851 3.953 -9.393 1.00 54.44 124 ILE A O 1
ATOM 1014 N N . ILE A 1 125 ? 26.692 2.792 -8.811 1.00 55.94 125 ILE A N 1
ATOM 1015 C CA . ILE A 1 125 ? 26.904 3.478 -7.529 1.00 55.94 125 ILE A CA 1
ATOM 1016 C C . ILE A 1 125 ? 27.152 4.971 -7.779 1.00 55.94 125 ILE A C 1
ATOM 1018 O O . ILE A 1 125 ? 26.521 5.816 -7.145 1.00 55.94 125 ILE A O 1
ATOM 1022 N N . ASN A 1 126 ? 27.972 5.303 -8.777 1.00 57.22 126 ASN A N 1
ATOM 1023 C CA . ASN A 1 126 ? 28.318 6.687 -9.087 1.00 57.22 126 ASN A CA 1
ATOM 1024 C C . ASN A 1 126 ? 27.192 7.470 -9.792 1.00 57.22 126 ASN A C 1
ATOM 1026 O O . ASN A 1 126 ? 27.138 8.685 -9.648 1.00 57.22 126 ASN A O 1
ATOM 1030 N N . ASN A 1 127 ? 26.271 6.823 -10.521 1.00 51.50 127 ASN A N 1
ATOM 1031 C CA . ASN A 1 127 ? 25.166 7.523 -11.203 1.00 51.50 127 ASN A CA 1
ATOM 1032 C C . ASN A 1 127 ? 23.822 7.468 -10.461 1.00 51.50 127 ASN A C 1
ATOM 1034 O O . ASN A 1 127 ? 22.979 8.330 -10.691 1.00 51.50 127 ASN A O 1
ATOM 1038 N N . SER A 1 128 ? 23.608 6.494 -9.572 1.00 54.47 128 SER A N 1
ATOM 1039 C CA . SER A 1 128 ? 22.344 6.354 -8.825 1.00 54.47 128 SER A CA 1
ATOM 1040 C C . SER A 1 128 ? 22.395 7.036 -7.453 1.00 54.47 128 SER A C 1
ATOM 1042 O O . SER A 1 128 ? 21.370 7.507 -6.974 1.00 54.47 128 SER A O 1
ATOM 1044 N N . VAL A 1 129 ? 23.576 7.134 -6.823 1.00 50.41 129 VAL A N 1
ATOM 1045 C CA . VAL A 1 129 ? 23.737 7.727 -5.476 1.00 50.41 129 VAL A CA 1
ATOM 1046 C C . VAL A 1 129 ? 24.208 9.188 -5.535 1.00 50.41 129 VAL A C 1
ATOM 1048 O O . VAL A 1 129 ? 23.884 9.984 -4.655 1.00 50.41 129 VAL A O 1
ATOM 1051 N N . CYS A 1 130 ? 24.924 9.590 -6.589 1.00 41.19 130 CYS A N 1
ATOM 1052 C CA . CYS A 1 130 ? 25.532 10.921 -6.679 1.00 41.19 130 CYS A CA 1
ATOM 1053 C C . CYS A 1 130 ? 24.718 12.065 -7.328 1.00 41.19 130 CYS A C 1
ATOM 1055 O O . CYS A 1 130 ? 25.199 13.195 -7.207 1.00 41.19 130 CYS A O 1
ATOM 1057 N N . PRO A 1 131 ? 23.514 11.913 -7.934 1.00 48.25 131 PRO A N 1
ATOM 1058 C CA . PRO A 1 131 ? 22.767 13.088 -8.403 1.00 48.25 131 PRO A CA 1
ATOM 1059 C C . PRO A 1 131 ? 22.303 13.997 -7.260 1.00 48.25 131 PRO A C 1
ATOM 1061 O O . PRO A 1 131 ? 21.987 15.160 -7.488 1.00 48.25 131 PRO A O 1
ATOM 1064 N N . LEU A 1 132 ? 22.293 13.488 -6.022 1.00 46.09 132 LEU A N 1
ATOM 1065 C CA . LEU A 1 132 ? 22.038 14.302 -4.840 1.00 46.09 132 LEU A CA 1
ATOM 1066 C C . LEU A 1 132 ? 23.192 15.246 -4.503 1.00 46.09 132 LEU A C 1
ATOM 1068 O O . LEU A 1 132 ? 22.963 16.170 -3.735 1.00 46.09 132 LEU A O 1
ATOM 1072 N N . GLY A 1 133 ? 24.401 15.074 -5.057 1.00 42.88 133 GLY A N 1
ATOM 1073 C CA . GLY A 1 133 ? 25.475 16.070 -4.945 1.00 42.88 133 GLY A CA 1
ATOM 1074 C C . GLY A 1 133 ? 25.797 16.518 -3.514 1.00 42.88 133 GLY A C 1
ATOM 1075 O O . GLY A 1 133 ? 26.432 17.553 -3.325 1.00 42.88 133 GLY A O 1
ATOM 1076 N N . ILE A 1 134 ? 25.380 15.759 -2.496 1.00 44.72 134 ILE A N 1
ATOM 1077 C CA . ILE A 1 134 ? 25.688 16.027 -1.101 1.00 44.72 134 ILE A CA 1
ATOM 1078 C C . ILE A 1 134 ? 27.071 15.434 -0.843 1.00 44.72 134 ILE A C 1
ATOM 1080 O O . ILE A 1 134 ? 27.250 14.439 -0.147 1.00 44.72 134 ILE A O 1
ATOM 1084 N N . ASN A 1 135 ? 28.082 16.067 -1.429 1.00 38.28 135 ASN A N 1
ATOM 1085 C CA . ASN A 1 135 ? 29.396 16.064 -0.821 1.00 38.28 135 ASN A CA 1
ATOM 1086 C C . ASN A 1 135 ? 29.297 17.012 0.380 1.00 38.28 135 ASN A C 1
ATOM 1088 O O . ASN A 1 135 ? 29.552 18.211 0.260 1.00 38.28 135 ASN A O 1
ATOM 1092 N N . LEU A 1 136 ? 28.854 16.486 1.527 1.00 41.19 136 LEU A N 1
ATOM 1093 C CA . LEU A 1 136 ? 28.982 17.145 2.828 1.00 41.19 136 LEU A CA 1
ATOM 1094 C C . LEU A 1 136 ? 30.471 17.184 3.211 1.00 41.19 136 LEU A C 1
ATOM 1096 O O . LEU A 1 136 ? 30.880 16.665 4.245 1.00 41.19 136 LEU A O 1
ATOM 1100 N N . ASN A 1 137 ? 31.293 17.870 2.415 1.00 41.78 137 ASN A N 1
ATOM 1101 C CA . ASN A 1 137 ? 32.327 18.679 3.032 1.00 41.78 137 ASN A CA 1
ATOM 1102 C C . ASN A 1 137 ? 31.575 19.588 4.007 1.00 41.78 137 ASN A C 1
ATOM 1104 O O . ASN A 1 137 ? 30.619 20.237 3.571 1.00 41.78 137 ASN A O 1
ATOM 1108 N N . PRO A 1 138 ? 31.910 19.595 5.307 1.00 46.03 138 PRO A N 1
ATOM 1109 C CA . PRO A 1 138 ? 31.147 20.339 6.293 1.00 46.03 138 PRO A CA 1
ATOM 1110 C C . PRO A 1 138 ? 31.219 21.825 5.935 1.00 46.03 138 PRO A C 1
ATOM 1112 O O . PRO A 1 138 ? 32.180 22.523 6.258 1.00 46.03 138 PRO A O 1
ATOM 1115 N N . LEU A 1 139 ? 30.203 22.303 5.212 1.00 45.44 139 LEU A N 1
ATOM 1116 C CA . LEU A 1 139 ? 29.937 23.710 4.984 1.00 45.44 139 LEU A CA 1
ATOM 1117 C C . LEU A 1 139 ? 29.767 24.317 6.368 1.00 45.44 139 LEU A C 1
ATOM 1119 O O . LEU A 1 139 ? 28.770 24.083 7.040 1.00 45.44 139 LEU A O 1
ATOM 1123 N N . ASN A 1 140 ? 30.821 25.013 6.782 1.00 48.91 140 ASN A N 1
ATOM 1124 C CA . ASN A 1 140 ? 30.997 25.805 7.988 1.00 48.91 140 ASN A CA 1
ATOM 1125 C C . ASN A 1 140 ? 29.676 26.141 8.718 1.00 48.91 140 ASN A C 1
ATOM 1127 O O . ASN A 1 140 ? 29.074 27.199 8.512 1.00 48.91 140 ASN A O 1
ATOM 1131 N N . TYR A 1 141 ? 29.250 25.215 9.583 1.00 48.84 141 TYR A N 1
ATOM 1132 C CA . TYR A 1 141 ? 28.004 25.268 10.358 1.00 48.84 141 TYR A CA 1
ATOM 1133 C C . TYR A 1 141 ? 27.954 26.505 11.276 1.00 48.84 141 TYR A C 1
ATOM 1135 O O . TYR A 1 141 ? 26.893 27.046 11.590 1.00 48.84 141 TYR A O 1
ATOM 1143 N N . ASP A 1 142 ? 29.130 27.024 11.625 1.00 50.47 142 ASP A N 1
ATOM 1144 C CA . ASP A 1 142 ? 29.337 28.101 12.588 1.00 50.47 142 ASP A CA 1
ATOM 1145 C C . ASP A 1 142 ? 28.869 29.479 12.080 1.00 50.47 142 ASP A C 1
ATOM 1147 O O . ASP A 1 142 ? 28.503 30.363 12.861 1.00 50.47 142 ASP A O 1
ATOM 1151 N N . ARG A 1 143 ? 28.822 29.672 10.752 1.00 51.50 143 ARG A N 1
ATOM 1152 C CA . ARG A 1 143 ? 28.322 30.915 10.134 1.00 51.50 143 ARG A CA 1
ATOM 1153 C C . ARG A 1 143 ? 26.804 30.912 9.922 1.00 51.50 143 ARG A C 1
ATOM 1155 O O . ARG A 1 143 ? 26.194 31.976 9.977 1.00 51.50 143 ARG A O 1
ATOM 1162 N N . LEU A 1 144 ? 26.194 29.739 9.736 1.00 46.12 144 LEU A N 1
ATOM 1163 C CA . LEU A 1 144 ? 24.741 29.573 9.581 1.00 46.12 144 LEU A CA 1
ATOM 1164 C C . LEU A 1 144 ? 23.999 29.663 10.924 1.00 46.12 144 LEU A C 1
ATOM 1166 O O . LEU A 1 144 ? 22.927 30.266 10.986 1.00 46.12 144 LEU A O 1
ATOM 1170 N N . HIS A 1 145 ? 24.598 29.174 12.015 1.00 52.50 145 HIS A N 1
ATOM 1171 C CA . HIS A 1 145 ? 24.005 29.267 13.355 1.00 52.50 145 HIS A CA 1
ATOM 1172 C C . HIS A 1 145 ? 23.836 30.727 13.821 1.00 52.50 145 HIS A C 1
ATOM 1174 O O . HIS A 1 145 ? 22.801 31.097 14.372 1.00 52.50 145 HIS A O 1
ATOM 1180 N N . LYS A 1 146 ? 24.812 31.597 13.513 1.00 55.22 146 LYS A N 1
ATOM 1181 C CA . LYS A 1 146 ? 24.757 33.035 13.846 1.00 55.22 146 LYS A CA 1
ATOM 1182 C C . LYS A 1 146 ? 23.715 33.821 13.042 1.00 55.22 146 LYS A C 1
ATOM 1184 O O . LYS A 1 146 ? 23.261 34.859 13.513 1.00 55.22 146 LYS A O 1
ATOM 1189 N N . LEU A 1 147 ? 23.322 33.337 11.861 1.00 52.06 147 LEU A N 1
ATOM 1190 C CA . LEU A 1 147 ? 22.265 33.954 11.050 1.00 52.06 147 LEU A CA 1
ATOM 1191 C C . LEU A 1 147 ? 20.859 33.483 11.464 1.00 52.06 147 LEU A C 1
ATOM 1193 O O . LEU A 1 147 ? 19.910 34.259 11.356 1.00 52.06 147 LEU A O 1
ATOM 1197 N N . CYS A 1 148 ? 20.719 32.261 11.993 1.00 52.19 148 CYS A N 1
ATOM 1198 C CA . CYS A 1 148 ? 19.437 31.759 12.504 1.00 52.19 148 CYS A CA 1
ATOM 1199 C C . CYS A 1 148 ? 18.984 32.470 13.784 1.00 52.19 148 CYS A C 1
ATOM 1201 O O . CYS A 1 148 ? 17.799 32.760 13.925 1.00 52.19 148 CYS A O 1
ATOM 1203 N N . ASP A 1 149 ? 19.902 32.801 14.692 1.00 51.94 149 ASP A N 1
ATOM 1204 C CA . ASP A 1 149 ? 19.537 33.324 16.017 1.00 51.94 149 ASP A CA 1
ATOM 1205 C C . ASP A 1 149 ? 18.980 34.766 15.971 1.00 51.94 149 ASP A C 1
ATOM 1207 O O . ASP A 1 149 ? 18.098 35.133 16.748 1.00 51.94 149 ASP A O 1
ATOM 1211 N N . TYR A 1 150 ? 19.418 35.577 14.997 1.00 49.34 150 TYR A N 1
ATOM 1212 C CA . TYR A 1 150 ? 18.948 36.962 14.827 1.00 49.34 150 TYR A CA 1
ATOM 1213 C C . TYR A 1 150 ? 17.548 37.052 14.191 1.00 49.34 150 TYR A C 1
ATOM 1215 O O . TYR A 1 150 ? 16.770 37.947 14.514 1.00 49.34 150 TYR A O 1
ATOM 1223 N N . ASN A 1 151 ? 17.195 36.093 13.330 1.00 53.81 151 ASN A N 1
ATOM 1224 C CA . ASN A 1 151 ? 15.914 36.062 12.617 1.00 53.81 151 ASN A CA 1
ATOM 1225 C C . ASN A 1 151 ? 14.829 35.225 13.328 1.00 53.81 151 ASN A C 1
ATOM 1227 O O . ASN A 1 151 ? 13.638 35.393 13.053 1.00 53.81 151 ASN A O 1
ATOM 1231 N N . ASN A 1 152 ? 15.199 34.345 14.268 1.00 53.44 152 ASN A N 1
ATOM 1232 C CA . ASN A 1 152 ? 14.278 33.357 14.841 1.00 53.44 152 ASN A CA 1
ATOM 1233 C C . ASN A 1 152 ? 13.166 33.941 15.724 1.00 53.44 152 ASN A C 1
ATOM 1235 O O . ASN A 1 152 ? 12.094 33.352 15.820 1.00 53.44 152 ASN A O 1
ATOM 1239 N N . LYS A 1 153 ? 13.367 35.097 16.366 1.00 56.16 153 LYS A N 1
ATOM 1240 C CA . LYS A 1 153 ? 12.348 35.663 17.274 1.00 56.16 153 LYS A CA 1
ATOM 1241 C C . LYS A 1 153 ? 11.166 36.320 16.556 1.00 56.16 153 LYS A C 1
ATOM 1243 O O . LYS A 1 153 ? 10.064 36.306 17.093 1.00 56.16 153 LYS A O 1
ATOM 1248 N N . THR A 1 154 ? 11.377 36.853 15.354 1.00 46.94 154 THR A N 1
ATOM 1249 C CA . THR A 1 154 ? 10.341 37.571 14.584 1.00 46.94 154 THR A CA 1
ATOM 1250 C C . THR A 1 154 ? 9.719 36.683 13.502 1.00 46.94 154 THR A C 1
ATOM 1252 O O . THR A 1 154 ? 8.540 36.817 13.179 1.00 46.94 154 THR A O 1
ATOM 1255 N N . ILE A 1 155 ? 10.489 35.729 12.965 1.00 54.31 155 ILE A N 1
ATOM 1256 C CA . ILE A 1 155 ? 10.019 34.817 11.917 1.00 54.31 155 ILE A CA 1
ATOM 1257 C C . ILE A 1 155 ? 9.297 33.600 12.517 1.00 54.31 155 ILE A C 1
ATOM 1259 O O . ILE A 1 155 ? 8.310 33.167 11.942 1.00 54.31 155 ILE A O 1
ATOM 1263 N N . SER A 1 156 ? 9.681 33.085 13.692 1.00 49.56 156 SER A N 1
ATOM 1264 C CA . SER A 1 156 ? 9.064 31.873 14.275 1.00 49.56 156 SER A CA 1
ATOM 1265 C C . SER A 1 156 ? 7.572 32.032 14.628 1.00 49.56 156 SER A C 1
ATOM 1267 O O . SER A 1 156 ? 6.765 31.135 14.370 1.00 49.56 156 SER A O 1
ATOM 1269 N N . SER A 1 157 ? 7.149 33.203 15.118 1.00 53.41 157 SER A N 1
ATOM 1270 C CA . SER A 1 157 ? 5.727 33.498 15.373 1.00 53.41 157 SER A CA 1
ATOM 1271 C C . SER A 1 157 ? 4.898 33.669 14.093 1.00 53.41 157 SER A C 1
ATOM 1273 O O . SER A 1 157 ? 3.689 33.460 14.123 1.00 53.41 157 SER A O 1
ATOM 1275 N N . THR A 1 158 ? 5.540 34.005 12.971 1.00 51.81 158 THR A N 1
ATOM 1276 C CA . THR A 1 158 ? 4.879 34.222 11.673 1.00 51.81 158 THR A CA 1
ATOM 1277 C C . THR A 1 158 ? 4.931 32.971 10.785 1.00 51.81 158 THR A C 1
ATOM 1279 O O . THR A 1 158 ? 4.020 32.729 10.003 1.00 51.81 158 THR A O 1
ATOM 1282 N N . LEU A 1 159 ? 5.973 32.145 10.928 1.00 45.97 159 LEU A N 1
ATOM 1283 C CA . LEU A 1 159 ? 6.251 30.955 10.120 1.00 45.97 159 LEU A CA 1
ATOM 1284 C C . LEU A 1 159 ? 5.650 29.673 10.721 1.00 45.97 159 LEU A C 1
ATOM 1286 O O . LEU A 1 159 ? 5.372 28.739 9.977 1.00 45.97 159 LEU A O 1
ATOM 1290 N N . SER A 1 160 ? 5.388 29.627 12.032 1.00 53.50 160 SER A N 1
ATOM 1291 C CA . SER A 1 160 ? 4.728 28.485 12.695 1.00 53.50 160 SER A CA 1
ATOM 1292 C C . SER A 1 160 ? 3.358 28.082 12.115 1.00 53.50 160 SER A C 1
ATOM 1294 O O . SER A 1 160 ? 3.114 26.880 12.024 1.00 53.50 160 SER A O 1
ATOM 1296 N N . PRO A 1 161 ? 2.472 28.996 11.664 1.00 57.31 161 PRO A N 1
ATOM 1297 C CA . PRO A 1 161 ? 1.258 28.602 10.942 1.00 57.31 161 PRO A CA 1
ATOM 1298 C C . PRO A 1 161 ? 1.496 28.254 9.458 1.00 57.31 161 PRO A C 1
ATOM 1300 O O . PRO A 1 161 ? 0.636 27.633 8.839 1.00 57.31 161 PRO A O 1
ATOM 1303 N N . LEU A 1 162 ? 2.641 28.631 8.871 1.00 44.62 162 LEU A N 1
ATOM 1304 C CA . LEU A 1 162 ? 2.972 28.425 7.449 1.00 44.62 162 LEU A CA 1
ATOM 1305 C C . LEU A 1 162 ? 3.765 27.134 7.185 1.00 44.62 162 LEU A C 1
ATOM 1307 O O . LEU A 1 162 ? 3.689 26.585 6.087 1.00 44.62 162 LEU A O 1
ATOM 1311 N N . THR A 1 163 ? 4.502 26.620 8.171 1.00 55.62 163 THR A N 1
ATOM 1312 C CA . THR A 1 163 ? 5.245 25.355 8.072 1.00 55.62 163 THR A CA 1
ATOM 1313 C C . THR A 1 163 ? 4.385 24.126 7.753 1.00 55.62 163 THR A C 1
ATOM 1315 O O . THR A 1 163 ? 4.825 23.365 6.889 1.00 55.62 163 THR A O 1
ATOM 1318 N N . PRO A 1 164 ? 3.188 23.894 8.346 1.00 56.34 164 PRO A N 1
ATOM 1319 C CA . PRO A 1 164 ? 2.374 22.732 7.980 1.00 56.34 164 PRO A CA 1
ATOM 1320 C C . PRO A 1 164 ? 1.874 22.815 6.533 1.00 56.34 164 PRO A C 1
ATOM 1322 O O . PRO A 1 164 ? 1.925 21.819 5.823 1.00 56.34 164 PRO A O 1
ATOM 1325 N N . LEU A 1 165 ? 1.505 24.012 6.063 1.00 50.25 165 LEU A N 1
ATOM 1326 C CA . LEU A 1 165 ? 1.076 24.273 4.682 1.00 50.25 165 LEU A CA 1
ATOM 1327 C C . LEU A 1 165 ? 2.207 24.070 3.665 1.00 50.25 165 LEU A C 1
ATOM 1329 O O . LEU A 1 165 ? 1.989 23.528 2.583 1.00 50.25 165 LEU A O 1
ATOM 1333 N N . PHE A 1 166 ? 3.429 24.489 3.998 1.00 57.16 166 PHE A N 1
ATOM 1334 C CA . PHE A 1 166 ? 4.586 24.266 3.131 1.00 57.16 166 PHE A CA 1
ATOM 1335 C C . PHE A 1 166 ? 4.944 22.777 3.059 1.00 57.16 166 PHE A C 1
ATOM 1337 O O . PHE A 1 166 ? 5.204 22.261 1.974 1.00 57.16 166 PHE A O 1
ATOM 1344 N N . HIS A 1 167 ? 4.880 22.068 4.191 1.00 53.69 167 HIS A N 1
ATOM 1345 C CA . HIS A 1 167 ? 5.041 20.617 4.221 1.00 53.69 167 HIS A CA 1
ATOM 1346 C C . HIS A 1 167 ? 3.964 19.917 3.389 1.00 53.69 167 HIS A C 1
ATOM 1348 O O . HIS A 1 167 ? 4.299 19.076 2.570 1.00 53.69 167 HIS A O 1
ATOM 1354 N N . GLU A 1 168 ? 2.693 20.276 3.536 1.00 60.28 168 GLU A N 1
ATOM 1355 C CA . GLU A 1 168 ? 1.585 19.629 2.827 1.00 60.28 168 GLU A CA 1
ATOM 1356 C C . GLU A 1 168 ? 1.695 19.786 1.300 1.00 60.28 168 GLU A C 1
ATOM 1358 O O . GLU A 1 168 ? 1.568 18.811 0.556 1.00 60.28 168 GLU A O 1
ATOM 1363 N N . ASN A 1 169 ? 2.061 20.982 0.828 1.00 58.66 169 ASN A N 1
ATOM 1364 C CA . ASN A 1 169 ? 2.242 21.257 -0.599 1.00 58.66 169 ASN A CA 1
ATOM 1365 C C . ASN A 1 169 ? 3.481 20.563 -1.189 1.00 58.66 169 ASN A C 1
ATOM 1367 O O . ASN A 1 169 ? 3.415 19.998 -2.282 1.00 58.66 169 ASN A O 1
ATOM 1371 N N . VAL A 1 170 ? 4.608 20.568 -0.469 1.00 66.38 170 VAL A N 1
ATOM 1372 C CA . VAL A 1 170 ? 5.835 19.882 -0.911 1.00 66.38 170 VAL A CA 1
ATOM 1373 C C . VAL A 1 170 ? 5.641 18.365 -0.900 1.00 66.38 170 VAL A C 1
ATOM 1375 O O . VAL A 1 170 ? 6.045 17.693 -1.847 1.00 66.38 170 VAL A O 1
ATOM 1378 N N . MET A 1 171 ? 4.965 17.821 0.115 1.00 67.50 171 MET A N 1
ATOM 1379 C CA . MET A 1 171 ? 4.648 16.391 0.192 1.00 67.50 171 MET A CA 1
ATOM 1380 C C . MET A 1 171 ? 3.773 15.949 -0.980 1.00 67.50 171 MET A C 1
ATOM 1382 O O . MET A 1 171 ? 4.022 14.894 -1.559 1.00 67.50 171 MET A O 1
ATOM 1386 N N . HIS A 1 172 ? 2.800 16.769 -1.385 1.00 72.06 172 HIS A N 1
ATOM 1387 C CA . HIS A 1 172 ? 1.980 16.475 -2.554 1.00 72.06 172 HIS A CA 1
ATOM 1388 C C . HIS A 1 172 ? 2.832 16.428 -3.834 1.00 72.06 172 HIS A C 1
ATOM 1390 O O . HIS A 1 172 ? 2.761 15.447 -4.567 1.00 72.06 172 HIS A O 1
ATOM 1396 N N . LEU A 1 173 ? 3.710 17.407 -4.082 1.00 71.50 173 LEU A N 1
ATOM 1397 C CA . LEU A 1 173 ? 4.593 17.400 -5.263 1.00 71.50 173 LEU A CA 1
ATOM 1398 C C . LEU A 1 173 ? 5.513 16.168 -5.313 1.00 71.50 173 LEU A C 1
ATOM 1400 O O . LEU A 1 173 ? 5.656 15.549 -6.368 1.00 71.50 173 LEU A O 1
ATOM 1404 N N . VAL A 1 174 ? 6.084 15.778 -4.171 1.00 74.25 174 VAL A N 1
ATOM 1405 C CA . VAL A 1 174 ? 6.913 14.566 -4.049 1.00 74.25 174 VAL A CA 1
ATOM 1406 C C . VAL A 1 174 ? 6.089 13.301 -4.306 1.00 74.25 174 VAL A C 1
ATOM 1408 O O . VAL A 1 174 ? 6.555 12.381 -4.975 1.00 74.25 174 VAL A O 1
ATOM 1411 N N . TYR A 1 175 ? 4.845 13.258 -3.830 1.00 78.00 175 TYR A N 1
ATOM 1412 C CA . TYR A 1 175 ? 3.945 12.136 -4.076 1.00 78.00 175 TYR A CA 1
ATOM 1413 C C . TYR A 1 175 ? 3.582 11.997 -5.562 1.00 78.00 175 TYR A C 1
ATOM 1415 O O . TYR A 1 175 ? 3.643 10.898 -6.110 1.00 78.00 175 TYR A O 1
ATOM 1423 N N . TRP A 1 176 ? 3.278 13.104 -6.247 1.00 79.62 176 TRP A N 1
ATOM 1424 C CA . TRP A 1 176 ? 3.024 13.093 -7.693 1.00 79.62 176 TRP A CA 1
ATOM 1425 C C . TRP A 1 176 ? 4.244 12.639 -8.492 1.00 79.62 176 TRP A C 1
ATOM 1427 O O . TRP A 1 176 ? 4.102 11.853 -9.427 1.00 79.62 176 TRP A O 1
ATOM 1437 N N . PHE A 1 177 ? 5.439 13.075 -8.098 1.00 79.00 177 PHE A N 1
ATOM 1438 C CA . PHE A 1 177 ? 6.693 12.595 -8.675 1.00 79.00 177 PHE A CA 1
ATOM 1439 C C . PHE A 1 177 ? 6.843 11.073 -8.518 1.00 79.00 177 PHE A C 1
ATOM 1441 O O . PHE A 1 177 ? 7.077 10.377 -9.504 1.00 79.00 177 PHE A O 1
ATOM 1448 N N . PHE A 1 178 ? 6.605 10.538 -7.317 1.00 80.56 178 PHE A N 1
ATOM 1449 C CA . PHE A 1 178 ? 6.668 9.097 -7.053 1.00 80.56 178 PHE A CA 1
ATOM 1450 C C . PHE A 1 178 ? 5.637 8.297 -7.868 1.00 80.56 178 PHE A C 1
ATOM 1452 O O . PHE A 1 178 ? 5.949 7.230 -8.398 1.00 80.56 178 PHE A O 1
ATOM 1459 N N . ILE A 1 179 ? 4.416 8.820 -8.028 1.00 86.62 179 ILE A N 1
ATOM 1460 C CA . ILE A 1 179 ? 3.396 8.191 -8.880 1.00 86.62 179 ILE A CA 1
ATOM 1461 C C . ILE A 1 179 ? 3.870 8.120 -10.334 1.00 86.62 179 ILE A C 1
ATOM 1463 O O . ILE A 1 179 ? 3.720 7.080 -10.976 1.00 86.62 179 ILE A O 1
ATOM 1467 N N . ILE A 1 180 ? 4.442 9.207 -10.859 1.00 84.00 180 ILE A N 1
ATOM 1468 C CA . ILE A 1 180 ? 4.954 9.245 -12.233 1.00 84.00 180 ILE A CA 1
ATOM 1469 C C . ILE A 1 180 ? 6.089 8.222 -12.401 1.00 84.00 180 ILE A C 1
ATOM 1471 O O . ILE A 1 180 ? 6.066 7.472 -13.378 1.00 84.00 180 ILE A O 1
ATOM 1475 N N . GLU A 1 181 ? 7.003 8.108 -11.427 1.00 84.56 181 GLU A N 1
ATOM 1476 C CA . GLU A 1 181 ? 8.063 7.086 -11.427 1.00 84.56 181 GLU A CA 1
ATOM 1477 C C . GLU A 1 181 ? 7.491 5.668 -11.510 1.00 84.56 181 GLU A C 1
ATOM 1479 O O . GLU A 1 181 ? 7.928 4.841 -12.315 1.00 84.56 181 GLU A O 1
ATOM 1484 N N . PHE A 1 182 ? 6.482 5.386 -10.686 1.00 88.00 182 PHE A N 1
ATOM 1485 C CA . PHE A 1 182 ? 5.875 4.065 -10.598 1.00 88.00 182 PHE A CA 1
ATOM 1486 C C . PHE A 1 182 ? 5.145 3.688 -11.893 1.00 88.00 182 PHE A C 1
ATOM 1488 O O . PHE A 1 182 ? 5.256 2.564 -12.382 1.00 88.00 182 PHE A O 1
ATOM 1495 N N . ILE A 1 183 ? 4.439 4.641 -12.506 1.00 90.00 183 ILE A N 1
ATOM 1496 C CA . ILE A 1 183 ? 3.765 4.419 -13.789 1.00 90.00 183 ILE A CA 1
ATOM 1497 C C . ILE A 1 183 ? 4.797 4.175 -14.896 1.00 90.00 183 ILE A C 1
ATOM 1499 O O . ILE A 1 183 ? 4.638 3.243 -15.686 1.00 90.00 183 ILE A O 1
ATOM 1503 N N . GLN A 1 184 ? 5.869 4.972 -14.952 1.00 87.38 184 GLN A N 1
ATOM 1504 C CA . GLN A 1 184 ? 6.923 4.807 -15.954 1.00 87.38 184 GLN A CA 1
ATOM 1505 C C . GLN A 1 184 ? 7.626 3.453 -15.805 1.00 87.38 184 GLN A C 1
ATOM 1507 O O . GLN A 1 184 ? 7.694 2.696 -16.773 1.00 87.38 184 GLN A O 1
ATOM 1512 N N . THR A 1 185 ? 8.095 3.110 -14.602 1.00 88.00 185 THR A N 1
ATOM 1513 C CA . THR A 1 185 ? 8.733 1.810 -14.323 1.00 88.00 185 THR A CA 1
ATOM 1514 C C . THR A 1 185 ? 7.821 0.639 -14.679 1.00 88.00 185 THR A C 1
ATOM 1516 O O . THR A 1 185 ? 8.282 -0.306 -15.318 1.00 88.00 185 THR A O 1
ATOM 1519 N N . MET A 1 186 ? 6.527 0.712 -14.352 1.00 90.94 186 MET A N 1
ATOM 1520 C CA . MET A 1 186 ? 5.551 -0.320 -14.711 1.00 90.94 186 MET A CA 1
ATOM 1521 C C . MET A 1 186 ? 5.446 -0.497 -16.233 1.00 90.94 186 MET A C 1
ATOM 1523 O O . MET A 1 186 ? 5.512 -1.623 -16.726 1.00 90.94 186 MET A O 1
ATOM 1527 N N . VAL A 1 187 ? 5.339 0.600 -16.990 1.00 91.31 187 VAL A N 1
ATOM 1528 C CA . VAL A 1 187 ? 5.243 0.558 -18.458 1.00 91.31 187 VAL A CA 1
ATOM 1529 C C . VAL A 1 187 ? 6.522 -0.005 -19.082 1.00 91.31 187 VAL A C 1
ATOM 1531 O O . VAL A 1 187 ? 6.448 -0.948 -19.872 1.00 91.31 187 VAL A O 1
ATOM 1534 N N . PHE A 1 188 ? 7.698 0.509 -18.707 1.00 89.81 188 PHE A N 1
ATOM 1535 C CA . PHE A 1 188 ? 8.975 0.017 -19.236 1.00 89.81 188 PHE A CA 1
ATOM 1536 C C . PHE A 1 188 ? 9.233 -1.452 -18.868 1.00 89.81 188 PHE A C 1
ATOM 1538 O O . PHE A 1 188 ? 9.722 -2.209 -19.707 1.00 89.81 188 PHE A O 1
ATOM 1545 N N . SER A 1 189 ? 8.858 -1.872 -17.655 1.00 88.12 189 SER A N 1
ATOM 1546 C CA . SER A 1 189 ? 8.980 -3.259 -17.192 1.00 88.12 189 SER A CA 1
ATOM 1547 C C . SER A 1 189 ? 8.116 -4.223 -18.014 1.00 88.12 189 SER A C 1
ATOM 1549 O O . SER A 1 189 ? 8.590 -5.269 -18.462 1.00 88.12 189 SER A O 1
ATOM 1551 N N . ILE A 1 190 ? 6.863 -3.855 -18.302 1.00 90.12 190 ILE A N 1
ATOM 1552 C CA . ILE A 1 190 ? 5.990 -4.673 -19.153 1.00 90.12 190 ILE A CA 1
ATOM 1553 C C . ILE A 1 190 ? 6.584 -4.774 -20.564 1.00 90.12 190 ILE A C 1
ATOM 1555 O O . ILE A 1 190 ? 6.722 -5.877 -21.093 1.00 90.12 190 ILE A O 1
ATOM 1559 N N . ILE A 1 191 ? 7.005 -3.650 -21.152 1.00 91.56 191 ILE A N 1
ATOM 1560 C CA . ILE A 1 191 ? 7.582 -3.620 -22.503 1.00 91.56 191 ILE A CA 1
ATOM 1561 C C . ILE A 1 191 ? 8.816 -4.529 -22.597 1.00 91.56 191 ILE A C 1
ATOM 1563 O O . ILE A 1 191 ? 8.883 -5.365 -23.500 1.00 91.56 191 ILE A O 1
ATOM 1567 N N . ILE A 1 192 ? 9.768 -4.429 -21.660 1.00 89.25 192 ILE A N 1
ATOM 1568 C CA . ILE A 1 192 ? 10.981 -5.261 -21.700 1.00 89.25 192 ILE A CA 1
ATOM 1569 C C . ILE A 1 192 ? 10.668 -6.753 -21.520 1.00 89.25 192 ILE A C 1
ATOM 1571 O O . ILE A 1 192 ? 11.267 -7.585 -22.203 1.00 89.25 192 ILE A O 1
ATOM 1575 N N . CYS A 1 193 ? 9.697 -7.106 -20.666 1.00 88.50 193 CYS A N 1
ATOM 1576 C CA . CYS A 1 193 ? 9.275 -8.494 -20.467 1.00 88.50 193 CYS A CA 1
ATOM 1577 C C . CYS A 1 193 ? 8.776 -9.113 -21.780 1.00 88.50 193 CYS A C 1
ATOM 1579 O O . CYS A 1 193 ? 9.224 -10.196 -22.170 1.00 88.50 193 CYS A O 1
ATOM 1581 N N . PHE A 1 194 ? 7.910 -8.390 -22.498 1.00 90.62 194 PHE A N 1
ATOM 1582 C CA . PHE A 1 194 ? 7.363 -8.841 -23.777 1.00 90.62 194 PHE A CA 1
ATOM 1583 C C . PHE A 1 194 ? 8.425 -8.947 -24.881 1.00 90.62 194 PHE A C 1
ATOM 1585 O O . PHE A 1 194 ? 8.349 -9.871 -25.692 1.00 90.62 194 PHE A O 1
ATOM 1592 N N . ILE A 1 195 ? 9.426 -8.058 -24.897 1.00 91.88 195 ILE A N 1
ATOM 1593 C CA . ILE A 1 195 ? 10.522 -8.091 -25.881 1.00 91.88 195 ILE A CA 1
ATOM 1594 C C . ILE A 1 195 ? 11.412 -9.328 -25.692 1.00 91.88 195 ILE A C 1
ATOM 1596 O O . ILE A 1 195 ? 11.784 -9.968 -26.675 1.00 91.88 195 ILE A O 1
ATOM 1600 N N . LEU A 1 196 ? 11.762 -9.686 -24.450 1.00 87.06 196 LEU A N 1
ATOM 1601 C CA . LEU A 1 196 ? 12.696 -10.786 -24.185 1.00 87.06 196 LEU A CA 1
ATOM 1602 C C . LEU A 1 196 ? 12.077 -12.163 -24.463 1.00 87.06 196 LEU A C 1
ATOM 1604 O O . LEU A 1 196 ? 12.658 -12.971 -25.194 1.00 87.06 196 LEU A O 1
ATOM 1608 N N . LYS A 1 197 ? 10.920 -12.465 -23.857 1.00 90.62 197 LYS A N 1
ATOM 1609 C CA . LYS A 1 197 ? 10.263 -13.784 -23.948 1.00 90.62 197 LYS A CA 1
ATOM 1610 C C . LYS A 1 197 ? 8.739 -13.670 -23.848 1.00 90.62 197 LYS A C 1
ATOM 1612 O O . LYS A 1 197 ? 8.149 -13.938 -22.804 1.00 90.62 197 LYS A O 1
ATOM 1617 N N . TRP A 1 198 ? 8.090 -13.397 -24.980 1.00 94.38 198 TRP A N 1
ATOM 1618 C CA . TRP A 1 198 ? 6.635 -13.206 -25.060 1.00 94.38 198 TRP A CA 1
ATOM 1619 C C . TRP A 1 198 ? 5.787 -14.378 -24.518 1.00 94.38 198 TRP A C 1
ATOM 1621 O O . TRP A 1 198 ? 4.749 -14.145 -23.902 1.00 94.38 198 TRP A O 1
ATOM 1631 N N . GLN A 1 199 ? 6.226 -15.633 -24.687 1.00 94.06 199 GLN A N 1
ATOM 1632 C CA . GLN A 1 199 ? 5.469 -16.813 -24.233 1.00 94.06 199 GLN A CA 1
ATOM 1633 C C . GLN A 1 199 ? 5.358 -16.898 -22.703 1.00 94.06 199 GLN A C 1
ATOM 1635 O O . GLN A 1 199 ? 4.284 -17.182 -22.178 1.00 94.06 199 GLN A O 1
ATOM 1640 N N . LEU A 1 200 ? 6.449 -16.620 -21.981 1.00 89.50 200 LEU A N 1
ATOM 1641 C CA . LEU A 1 200 ? 6.461 -16.645 -20.514 1.00 89.50 200 LEU A CA 1
ATOM 1642 C C . LEU A 1 200 ? 5.706 -15.444 -19.933 1.00 89.50 200 LEU A C 1
ATOM 1644 O O . LEU A 1 200 ? 4.981 -15.584 -18.948 1.00 89.50 200 LEU A O 1
ATOM 1648 N N . SER A 1 201 ? 5.822 -14.275 -20.569 1.00 92.69 201 SER A N 1
ATOM 1649 C CA . SER A 1 201 ? 5.131 -13.059 -20.128 1.00 92.69 201 SER A CA 1
ATOM 1650 C C . SER A 1 201 ? 3.610 -13.170 -20.228 1.00 92.69 201 SER A C 1
ATOM 1652 O O . SER A 1 201 ? 2.919 -12.715 -19.319 1.00 92.69 201 SER A O 1
ATOM 1654 N N . LEU A 1 202 ? 3.073 -13.817 -21.270 1.00 90.56 202 LEU A N 1
ATOM 1655 C CA . LEU A 1 202 ? 1.626 -14.037 -21.396 1.00 90.56 202 LEU A CA 1
ATOM 1656 C C . LEU A 1 202 ? 1.068 -14.910 -20.267 1.00 90.56 202 LEU A C 1
ATOM 1658 O O . LEU A 1 202 ? 0.022 -14.584 -19.709 1.00 90.56 202 LEU A O 1
ATOM 1662 N N . ILE A 1 203 ? 1.786 -15.971 -19.883 1.00 94.50 203 ILE A N 1
ATOM 1663 C CA . ILE A 1 203 ? 1.376 -16.854 -18.780 1.00 94.50 203 ILE A CA 1
ATOM 1664 C C . ILE A 1 203 ? 1.301 -16.062 -17.470 1.00 94.50 203 ILE A C 1
ATOM 1666 O O . ILE A 1 203 ? 0.295 -16.125 -16.765 1.00 94.50 203 ILE A O 1
ATOM 1670 N N . MET A 1 204 ? 2.326 -15.259 -17.172 1.00 92.12 204 MET A N 1
ATOM 1671 C CA . MET A 1 204 ? 2.336 -14.414 -15.974 1.00 92.12 204 MET A CA 1
ATOM 1672 C C . MET A 1 204 ? 1.237 -13.349 -16.013 1.00 92.12 204 MET A C 1
ATOM 1674 O O . MET A 1 204 ? 0.583 -13.097 -15.000 1.00 92.12 204 MET A O 1
ATOM 1678 N N . SER A 1 205 ? 0.961 -12.778 -17.189 1.00 91.44 205 SER A N 1
ATOM 1679 C CA . SER A 1 205 ? -0.113 -11.799 -17.362 1.00 91.44 205 SER A CA 1
ATOM 1680 C C . SER A 1 205 ? -1.501 -12.370 -17.062 1.00 91.44 205 SER A C 1
ATOM 1682 O O . SER A 1 205 ? -2.365 -11.609 -16.635 1.00 91.44 205 SER A O 1
ATOM 1684 N N . CYS A 1 206 ? -1.730 -13.675 -17.246 1.00 93.31 206 CYS A N 1
ATOM 1685 C CA . CYS A 1 206 ? -2.979 -14.333 -16.850 1.00 93.31 206 CYS A CA 1
ATOM 1686 C C . CYS A 1 206 ? -3.112 -14.517 -15.329 1.00 93.31 206 CYS A C 1
ATOM 1688 O O . CYS A 1 206 ? -4.231 -14.578 -14.824 1.00 93.31 206 CYS A O 1
ATOM 1690 N N . ILE A 1 207 ? -2.003 -14.581 -14.586 1.00 94.31 207 ILE A N 1
ATOM 1691 C CA . ILE A 1 207 ? -2.009 -14.773 -13.126 1.00 94.31 207 ILE A CA 1
ATOM 1692 C C . ILE A 1 207 ? -2.276 -13.447 -12.395 1.00 94.31 207 ILE A C 1
ATOM 1694 O O . ILE A 1 207 ? -3.000 -13.427 -11.400 1.00 94.31 207 ILE A O 1
ATOM 1698 N N . ILE A 1 208 ? -1.762 -12.325 -12.914 1.00 92.81 208 ILE A N 1
ATOM 1699 C CA . ILE A 1 208 ? -1.972 -10.976 -12.353 1.00 92.81 208 ILE A CA 1
ATOM 1700 C C . ILE A 1 208 ? -3.452 -10.665 -12.044 1.00 92.81 208 ILE A C 1
ATOM 1702 O O . ILE A 1 208 ? -3.739 -10.293 -10.905 1.00 92.81 208 ILE A O 1
ATOM 1706 N N . PRO A 1 209 ? -4.423 -10.824 -12.968 1.00 94.75 209 PRO A N 1
ATOM 1707 C CA . PRO A 1 209 ? -5.823 -10.514 -12.678 1.00 94.75 209 PRO A CA 1
ATOM 1708 C C . PRO A 1 209 ? -6.430 -11.425 -11.607 1.00 94.75 209 PRO A C 1
ATOM 1710 O O . PRO A 1 209 ? -7.323 -10.986 -10.887 1.00 94.75 209 PRO A O 1
ATOM 1713 N N . ILE A 1 210 ? -5.942 -12.661 -11.457 1.00 95.56 210 ILE A N 1
ATOM 1714 C CA . ILE A 1 210 ? -6.396 -13.578 -10.403 1.00 95.56 210 ILE A CA 1
ATOM 1715 C C . ILE A 1 210 ? -5.960 -13.044 -9.031 1.00 95.56 210 ILE A C 1
ATOM 1717 O O . ILE A 1 210 ? -6.778 -12.980 -8.114 1.00 95.56 210 ILE A O 1
ATOM 1721 N N . ILE A 1 211 ? -4.708 -12.587 -8.910 1.00 94.88 211 ILE A N 1
ATOM 1722 C CA . ILE A 1 211 ? -4.164 -11.983 -7.681 1.00 94.88 211 ILE A CA 1
ATOM 1723 C C . ILE A 1 211 ? -4.871 -10.661 -7.354 1.00 94.88 211 ILE A C 1
ATOM 1725 O O . ILE A 1 211 ? -5.244 -10.409 -6.207 1.00 94.88 211 ILE A O 1
ATOM 1729 N N . VAL A 1 212 ? -5.077 -9.803 -8.356 1.00 95.69 212 VAL A N 1
ATOM 1730 C CA . VAL A 1 212 ? -5.781 -8.525 -8.166 1.00 95.69 212 VAL A CA 1
ATOM 1731 C C . VAL A 1 212 ? -7.236 -8.776 -7.767 1.00 95.69 212 VAL A C 1
ATOM 1733 O O . VAL A 1 212 ? -7.743 -8.135 -6.848 1.00 95.69 212 VAL A O 1
ATOM 1736 N N . GLY A 1 213 ? -7.898 -9.743 -8.405 1.00 95.81 213 GLY A N 1
ATOM 1737 C CA . GLY A 1 213 ? -9.273 -10.125 -8.099 1.00 95.81 213 GLY A CA 1
ATOM 1738 C C . GLY A 1 213 ? -9.438 -10.663 -6.677 1.00 95.81 213 GLY A C 1
ATOM 1739 O O . GLY A 1 213 ? -10.350 -10.235 -5.967 1.00 95.81 213 GLY A O 1
ATOM 1740 N N . SER A 1 214 ? -8.540 -11.546 -6.226 1.00 93.25 214 SER A N 1
ATOM 1741 C CA . SER A 1 214 ? -8.566 -12.061 -4.852 1.00 93.25 214 SER A CA 1
ATOM 1742 C C . SER A 1 214 ? -8.296 -10.957 -3.824 1.00 93.25 214 SER A C 1
ATOM 1744 O O . SER A 1 214 ? -9.032 -10.845 -2.843 1.00 93.25 214 SER A O 1
ATOM 1746 N N . SER A 1 215 ? -7.324 -10.078 -4.090 1.00 94.19 215 SER A N 1
ATOM 1747 C CA . SER A 1 215 ? -7.001 -8.928 -3.232 1.00 94.19 215 SER A CA 1
ATOM 1748 C C . SER A 1 215 ? -8.166 -7.943 -3.124 1.00 94.19 215 SER A C 1
ATOM 1750 O O . SER A 1 215 ? -8.456 -7.434 -2.044 1.00 94.19 215 SER A O 1
ATOM 1752 N N . PHE A 1 216 ? -8.881 -7.697 -4.225 1.00 95.56 216 PHE A N 1
ATOM 1753 C CA . PHE A 1 216 ? -10.056 -6.829 -4.225 1.00 95.56 216 PHE A CA 1
ATOM 1754 C C . PHE A 1 216 ? -11.202 -7.413 -3.392 1.00 95.56 216 PHE A C 1
ATOM 1756 O O . PHE A 1 216 ? -11.801 -6.704 -2.582 1.00 95.56 216 PHE A O 1
ATOM 1763 N N . MET A 1 217 ? -11.496 -8.708 -3.546 1.00 93.50 217 MET A N 1
ATOM 1764 C CA . MET A 1 217 ? -12.513 -9.385 -2.732 1.00 93.50 217 MET A CA 1
ATOM 1765 C C . MET A 1 217 ? -12.173 -9.313 -1.242 1.00 93.50 217 MET A C 1
ATOM 1767 O O . MET A 1 217 ? -13.027 -8.969 -0.425 1.00 93.50 217 MET A O 1
ATOM 1771 N N . PHE A 1 218 ? -10.912 -9.569 -0.903 1.00 91.62 218 PHE A N 1
ATOM 1772 C CA . PHE A 1 218 ? -10.405 -9.457 0.457 1.00 91.62 218 PHE A CA 1
ATOM 1773 C C . PHE A 1 218 ? -10.542 -8.039 1.022 1.00 91.62 218 PHE A C 1
ATOM 1775 O O . PHE A 1 218 ? -11.059 -7.861 2.126 1.00 91.62 218 PHE A O 1
ATOM 1782 N N . ALA A 1 219 ? -10.177 -7.022 0.236 1.00 93.69 219 ALA A N 1
ATOM 1783 C CA . ALA A 1 219 ? -10.354 -5.627 0.615 1.00 93.69 219 ALA A CA 1
ATOM 1784 C C . ALA A 1 219 ? -11.823 -5.314 0.933 1.00 93.69 219 ALA A C 1
ATOM 1786 O O . ALA A 1 219 ? -12.097 -4.713 1.968 1.00 93.69 219 ALA A O 1
ATOM 1787 N N . LYS A 1 220 ? -12.780 -5.790 0.118 1.00 94.00 220 LYS A N 1
ATOM 1788 C CA . LYS A 1 220 ? -14.216 -5.582 0.388 1.00 94.00 220 LYS A CA 1
ATOM 1789 C C . LYS A 1 220 ? -14.680 -6.225 1.693 1.00 94.00 220 LYS A C 1
ATOM 1791 O O . LYS A 1 220 ? -15.500 -5.635 2.399 1.00 94.00 220 LYS A O 1
ATOM 1796 N N . ILE A 1 221 ? -14.183 -7.422 2.006 1.00 91.00 221 ILE A N 1
ATOM 1797 C CA . ILE A 1 221 ? -14.499 -8.111 3.263 1.00 91.00 221 ILE A CA 1
ATOM 1798 C C . ILE A 1 221 ? -13.973 -7.283 4.436 1.00 91.00 221 ILE A C 1
ATOM 1800 O O . ILE A 1 221 ? -14.750 -6.922 5.316 1.00 91.00 221 ILE A O 1
ATOM 1804 N N . ILE A 1 222 ? -12.696 -6.889 4.406 1.00 91.56 222 ILE A N 1
ATOM 1805 C CA . ILE A 1 222 ? -12.095 -6.078 5.474 1.00 91.56 222 ILE A CA 1
ATOM 1806 C C . ILE A 1 222 ? -12.827 -4.754 5.653 1.00 91.56 222 ILE A C 1
ATOM 1808 O O . ILE A 1 222 ? -13.093 -4.369 6.789 1.00 91.56 222 ILE A O 1
ATOM 1812 N N . THR A 1 223 ? -13.154 -4.044 4.571 1.00 92.38 223 THR A N 1
ATOM 1813 C CA . THR A 1 223 ? -13.830 -2.745 4.683 1.00 92.38 223 THR A CA 1
ATOM 1814 C C . THR A 1 223 ? -15.201 -2.884 5.330 1.00 92.38 223 THR A C 1
ATOM 1816 O O . THR A 1 223 ? -15.541 -2.082 6.194 1.00 92.38 223 THR A O 1
ATOM 1819 N N . LYS A 1 224 ? -15.958 -3.933 4.978 1.00 91.38 224 LYS A N 1
ATOM 1820 C CA . LYS A 1 224 ? -17.277 -4.199 5.562 1.00 91.38 224 LYS A CA 1
ATOM 1821 C C . LYS A 1 224 ? -17.173 -4.520 7.055 1.00 91.38 224 LYS A C 1
ATOM 1823 O O . LYS A 1 224 ? -17.919 -3.965 7.854 1.00 91.38 224 LYS A O 1
ATOM 1828 N N . GLU A 1 225 ? -16.239 -5.391 7.432 1.00 88.00 225 GLU A N 1
ATOM 1829 C CA . GLU A 1 225 ? -16.009 -5.733 8.841 1.00 88.00 225 GLU A CA 1
ATOM 1830 C C . GLU A 1 225 ? -15.514 -4.515 9.636 1.00 88.00 225 GLU A C 1
ATOM 1832 O O . GLU A 1 225 ? -15.934 -4.298 10.768 1.00 88.00 225 GLU A O 1
ATOM 1837 N N . THR A 1 226 ? -14.666 -3.675 9.035 1.00 91.38 226 THR A N 1
ATOM 1838 C CA . THR A 1 226 ? -14.155 -2.444 9.662 1.00 91.38 226 THR A CA 1
ATOM 1839 C C . THR A 1 226 ? -15.269 -1.424 9.893 1.00 91.38 226 THR A C 1
ATOM 1841 O O . THR A 1 226 ? -15.278 -0.759 10.925 1.00 91.38 226 THR A O 1
ATOM 1844 N N . GLU A 1 227 ? -16.234 -1.316 8.981 1.00 92.62 227 GLU A N 1
ATOM 1845 C CA . GLU A 1 227 ? -17.408 -0.456 9.154 1.00 92.62 227 GLU A CA 1
ATOM 1846 C C . GLU A 1 227 ? -18.299 -0.937 10.315 1.00 92.62 227 GLU A C 1
ATOM 1848 O O . GLU A 1 227 ? -18.693 -0.142 11.171 1.00 92.62 227 GLU A O 1
ATOM 1853 N N . GLU A 1 228 ? -18.561 -2.247 10.399 1.00 90.75 228 GLU A N 1
ATOM 1854 C CA . GLU A 1 228 ? -19.308 -2.862 11.511 1.00 90.75 228 GLU A CA 1
ATOM 1855 C C . GLU A 1 228 ? -18.581 -2.655 12.855 1.00 90.75 228 GLU A C 1
ATOM 1857 O O . GLU A 1 228 ? -19.197 -2.295 13.869 1.00 90.75 228 GLU A O 1
ATOM 1862 N N . GLN A 1 229 ? -17.252 -2.803 12.839 1.00 89.06 229 GLN A N 1
ATOM 1863 C CA . GLN A 1 229 ? -16.373 -2.569 13.979 1.00 89.06 229 GLN A CA 1
ATOM 1864 C C . GLN A 1 229 ? -16.440 -1.109 14.452 1.00 89.06 229 GLN A C 1
ATOM 1866 O O . GLN A 1 229 ? -16.642 -0.848 15.641 1.00 89.06 229 GLN A O 1
ATOM 1871 N N . LEU A 1 230 ? -16.326 -0.156 13.523 1.00 91.50 230 LEU A N 1
ATOM 1872 C CA . LEU A 1 230 ? -16.355 1.277 13.810 1.00 91.50 230 LEU A CA 1
ATOM 1873 C C . LEU A 1 230 ? -17.716 1.718 14.362 1.00 91.50 230 LEU A C 1
ATOM 1875 O O . LEU A 1 230 ? -17.766 2.491 15.315 1.00 91.50 230 LEU A O 1
ATOM 1879 N N . ASN A 1 231 ? -18.818 1.192 13.822 1.00 90.81 231 ASN A N 1
ATOM 1880 C CA . ASN A 1 231 ? -20.166 1.493 14.308 1.00 90.81 231 ASN A CA 1
ATOM 1881 C C . ASN A 1 231 ? -20.369 1.010 15.755 1.00 90.81 231 ASN A C 1
ATOM 1883 O O . ASN A 1 231 ? -20.874 1.742 16.606 1.00 90.81 231 ASN A O 1
ATOM 1887 N N . THR A 1 232 ? -19.929 -0.211 16.064 1.00 88.38 232 THR A N 1
ATOM 1888 C CA . THR A 1 232 ? -20.013 -0.756 17.427 1.00 88.38 232 THR A CA 1
ATOM 1889 C C . THR A 1 232 ? -19.127 0.019 18.404 1.00 88.38 232 THR A C 1
ATOM 1891 O O . THR A 1 232 ? -19.543 0.325 19.522 1.00 88.38 232 THR A O 1
ATOM 1894 N N . TYR A 1 233 ? -17.921 0.390 17.973 1.00 90.88 233 TYR A N 1
ATOM 1895 C CA . TYR A 1 233 ? -17.013 1.206 18.772 1.00 90.88 233 TYR A CA 1
ATOM 1896 C C . TYR A 1 233 ? -17.583 2.605 19.047 1.00 90.88 233 TYR A C 1
ATOM 1898 O O . TYR A 1 233 ? -17.576 3.051 20.192 1.00 90.88 233 TYR A O 1
ATOM 1906 N N . SER A 1 234 ? -18.167 3.252 18.035 1.00 92.75 234 SER A N 1
ATOM 1907 C CA . SER A 1 234 ? -18.800 4.569 18.168 1.00 92.75 234 SER A CA 1
ATOM 1908 C C . SER A 1 234 ? -19.969 4.564 19.163 1.00 92.75 234 SER A C 1
ATOM 1910 O O . SER A 1 234 ? -20.120 5.506 19.937 1.00 92.75 234 SER A O 1
ATOM 1912 N N . LYS A 1 235 ? -20.761 3.484 19.232 1.00 91.50 235 LYS A N 1
ATOM 1913 C CA . LYS A 1 235 ? -21.813 3.334 20.259 1.00 91.50 235 LYS A CA 1
ATOM 1914 C C . LYS A 1 235 ? -21.242 3.240 21.672 1.00 91.50 235 LYS A C 1
ATOM 1916 O O . LYS A 1 235 ? -21.778 3.856 22.592 1.00 91.50 235 LYS A O 1
ATOM 1921 N N . ALA A 1 236 ? -20.157 2.487 21.855 1.00 90.94 236 ALA A N 1
ATOM 1922 C CA . ALA A 1 236 ? -19.473 2.402 23.144 1.00 90.94 236 ALA A CA 1
ATOM 1923 C C . ALA A 1 236 ? -18.914 3.774 23.563 1.00 90.94 236 ALA A C 1
ATOM 1925 O O . ALA A 1 236 ? -19.063 4.179 24.718 1.00 90.94 236 ALA A O 1
ATOM 1926 N N . GLU A 1 237 ? -18.332 4.509 22.614 1.00 93.00 237 GLU A N 1
ATOM 1927 C CA . GLU A 1 237 ? -17.838 5.872 22.812 1.00 93.00 237 GLU A CA 1
ATOM 1928 C C . GLU A 1 237 ? -18.967 6.839 23.191 1.00 93.00 237 GLU A C 1
ATOM 1930 O O . GLU A 1 237 ? -18.824 7.593 24.151 1.00 93.00 237 GLU A O 1
ATOM 1935 N N . GLN A 1 238 ? -20.121 6.762 22.522 1.00 93.38 238 GLN A N 1
ATOM 1936 C CA . GLN A 1 238 ? -21.290 7.581 22.843 1.00 93.38 238 GLN A CA 1
ATOM 1937 C C . GLN A 1 238 ? -21.765 7.355 24.285 1.00 93.38 238 GLN A C 1
ATOM 1939 O O . GLN A 1 238 ? -22.009 8.321 25.010 1.00 93.38 238 GLN A O 1
ATOM 1944 N N . ILE A 1 239 ? -21.844 6.093 24.726 1.00 92.06 239 ILE A N 1
ATOM 1945 C CA . ILE A 1 239 ? -22.194 5.753 26.114 1.00 92.06 239 ILE A CA 1
ATOM 1946 C C . ILE A 1 239 ? -21.156 6.341 27.074 1.00 92.06 239 ILE A C 1
ATOM 1948 O O . ILE A 1 239 ? -21.517 6.960 28.073 1.00 92.06 239 ILE A O 1
ATOM 1952 N N . ALA A 1 240 ? -19.862 6.189 26.783 1.00 93.06 240 ALA A N 1
ATOM 1953 C CA . ALA A 1 240 ? -18.807 6.749 27.623 1.00 93.06 240 ALA A CA 1
ATOM 1954 C C . ALA A 1 240 ? -18.905 8.282 27.715 1.00 93.06 240 ALA A C 1
ATOM 1956 O O . ALA A 1 240 ? -18.809 8.845 28.806 1.00 93.06 240 ALA A O 1
ATOM 1957 N N . GLN A 1 241 ? -19.164 8.958 26.596 1.00 92.81 241 GLN A N 1
ATOM 1958 C CA . GLN A 1 241 ? -19.316 10.408 26.536 1.00 92.81 241 GLN A CA 1
ATOM 1959 C C . GLN A 1 241 ? -20.553 10.897 27.307 1.00 92.81 241 GLN A C 1
ATOM 1961 O O . GLN A 1 241 ? -20.485 11.918 27.996 1.00 92.81 241 GLN A O 1
ATOM 1966 N N . GLU A 1 242 ? -21.666 10.161 27.265 1.00 89.81 242 GLU A N 1
ATOM 1967 C CA . GLU A 1 242 ? -22.856 10.449 28.075 1.00 89.81 242 GLU A CA 1
ATOM 1968 C C . GLU A 1 242 ? -22.545 10.347 29.577 1.00 89.81 242 GLU A C 1
ATOM 1970 O O . GLU A 1 242 ? -22.907 11.225 30.364 1.00 89.81 242 GLU A O 1
ATOM 1975 N N . VAL A 1 243 ? -21.794 9.322 29.983 1.00 93.88 243 VAL A N 1
ATOM 1976 C CA . VAL A 1 243 ? -21.393 9.138 31.385 1.00 93.88 243 VAL A CA 1
ATOM 1977 C C . VAL A 1 243 ? -20.411 10.209 31.838 1.00 93.88 243 VAL A C 1
ATOM 1979 O O . VAL A 1 243 ? -20.565 10.743 32.934 1.00 93.88 243 VAL A O 1
ATOM 1982 N N . PHE A 1 244 ? -19.422 10.566 31.017 1.00 93.31 244 PHE A N 1
ATOM 1983 C CA . PHE A 1 244 ? -18.462 11.612 31.370 1.00 93.31 244 PHE A CA 1
ATOM 1984 C C . PHE A 1 244 ? -19.103 12.999 31.420 1.00 93.31 244 PHE A C 1
ATOM 1986 O O . PHE A 1 244 ? -18.793 13.777 32.322 1.00 93.31 244 PHE A O 1
ATOM 1993 N N . SER A 1 245 ? -20.034 13.296 30.511 1.00 93.12 245 SER A N 1
ATOM 1994 C CA . SER A 1 245 ? -20.769 14.566 30.523 1.00 93.12 245 SER A CA 1
ATOM 1995 C C . SER A 1 245 ? -21.744 14.685 31.702 1.00 93.12 245 SER A C 1
ATOM 1997 O O . SER A 1 245 ? -21.972 15.792 32.188 1.00 93.12 245 SER A O 1
ATOM 1999 N N . SER A 1 246 ? -22.266 13.566 32.221 1.00 92.06 246 SER A N 1
ATOM 2000 C CA . SER A 1 246 ? -23.233 13.524 33.333 1.00 92.06 246 SER A CA 1
ATOM 2001 C C . SER A 1 246 ? -22.709 12.838 34.606 1.00 92.06 246 SER A C 1
ATOM 2003 O O . SER A 1 246 ? -23.482 12.358 35.441 1.00 92.06 246 SER A O 1
ATOM 2005 N N . LEU A 1 247 ? -21.388 12.830 34.809 1.00 94.88 247 LEU A N 1
ATOM 2006 C CA . LEU A 1 247 ? -20.723 12.012 35.831 1.00 94.88 247 LEU A CA 1
ATOM 2007 C C . LEU A 1 247 ? -21.272 12.217 37.252 1.00 94.88 247 LEU A C 1
ATOM 2009 O O . LEU A 1 247 ? -21.504 11.251 37.979 1.00 94.88 247 LEU A O 1
ATOM 2013 N N . ARG A 1 248 ? -21.514 13.474 37.652 1.00 92.25 248 ARG A N 1
ATOM 2014 C CA . ARG A 1 248 ? -22.033 13.805 38.991 1.00 92.25 248 ARG A CA 1
ATOM 2015 C C . ARG A 1 248 ? -23.417 13.191 39.233 1.00 92.25 248 ARG A C 1
ATOM 2017 O O . ARG A 1 248 ? -23.671 12.703 40.329 1.00 92.25 248 ARG A O 1
ATOM 2024 N N . THR A 1 249 ? -24.260 13.164 38.204 1.00 94.25 249 THR A N 1
ATOM 2025 C CA . THR A 1 249 ? -25.610 12.589 38.237 1.00 94.25 249 THR A CA 1
ATOM 2026 C C . THR A 1 249 ? -25.561 11.064 38.338 1.00 94.25 249 THR A C 1
ATOM 2028 O O . THR A 1 249 ? -26.263 10.462 39.148 1.00 94.25 249 THR A O 1
ATOM 2031 N N . VAL A 1 250 ? -24.684 10.410 37.568 1.00 93.56 250 VAL A N 1
ATOM 2032 C CA . VAL A 1 250 ? -24.512 8.947 37.634 1.00 93.56 250 VAL A CA 1
ATOM 2033 C C . VAL A 1 250 ? -24.031 8.510 39.022 1.00 93.56 250 VAL A C 1
ATOM 2035 O O . VAL A 1 250 ? -24.501 7.498 39.546 1.00 93.56 250 VAL A O 1
ATOM 2038 N N . LEU A 1 251 ? -23.135 9.283 39.646 1.00 93.56 251 LEU A N 1
ATOM 2039 C CA . LEU A 1 251 ? -22.650 9.013 41.001 1.00 93.56 251 LEU A CA 1
ATOM 2040 C C . LEU A 1 251 ? -23.726 9.253 42.068 1.00 93.56 251 LEU A C 1
ATOM 2042 O O . LEU A 1 251 ? -23.858 8.431 42.972 1.00 93.56 251 LEU A O 1
ATOM 2046 N N . SER A 1 252 ? -24.529 10.317 41.955 1.00 93.81 252 SER A N 1
ATOM 2047 C CA . SER A 1 252 ? -25.596 10.602 42.926 1.00 93.81 252 SER A CA 1
ATOM 2048 C C . SER A 1 252 ? -26.703 9.546 42.926 1.00 93.81 252 SER A C 1
ATOM 2050 O O . SER A 1 252 ? -27.259 9.250 43.979 1.00 93.81 252 SER A O 1
ATOM 2052 N N . PHE A 1 253 ? -26.996 8.939 41.772 1.00 94.06 253 PHE A N 1
ATOM 2053 C CA . PHE A 1 253 ? -27.952 7.831 41.661 1.00 94.06 253 PHE A CA 1
ATOM 2054 C C . PHE A 1 253 ? -27.319 6.442 41.857 1.00 94.06 253 PHE A C 1
ATOM 2056 O O . PHE A 1 253 ? -28.012 5.438 41.712 1.00 94.06 253 PHE A O 1
ATOM 2063 N N . ASN A 1 254 ? -26.017 6.363 42.175 1.00 92.00 254 ASN A N 1
ATOM 2064 C CA . ASN A 1 254 ? -25.257 5.108 42.276 1.00 92.00 254 ASN A CA 1
ATOM 2065 C C . ASN A 1 254 ? -25.429 4.204 41.031 1.00 92.00 254 ASN A C 1
ATOM 2067 O O . ASN A 1 254 ? -25.512 2.979 41.116 1.00 92.00 254 ASN A O 1
ATOM 2071 N N . GLY A 1 255 ? -25.522 4.832 39.854 1.00 91.69 255 GLY A N 1
ATOM 2072 C CA . GLY A 1 255 ? -25.814 4.165 38.587 1.00 91.69 255 GLY A CA 1
ATOM 2073 C C . GLY A 1 255 ? -24.616 3.437 37.981 1.00 91.69 255 GLY A C 1
ATOM 2074 O O . GLY A 1 255 ? -24.817 2.515 37.205 1.00 91.69 255 GLY A O 1
ATOM 2075 N N . SER A 1 256 ? -23.381 3.774 38.367 1.00 86.94 256 SER A N 1
ATOM 2076 C CA . SER A 1 256 ? -22.121 3.368 37.708 1.00 86.94 256 SER A CA 1
ATOM 2077 C C . SER A 1 256 ? -22.052 1.912 37.213 1.00 86.94 256 SER A C 1
ATOM 2079 O O . SER A 1 256 ? -21.603 1.667 36.092 1.00 86.94 256 SER A O 1
ATOM 2081 N N . LYS A 1 257 ? -22.544 0.947 38.000 1.00 92.44 257 LYS A N 1
ATOM 2082 C CA . LYS A 1 257 ? -22.571 -0.482 37.638 1.00 92.44 257 LYS A CA 1
ATOM 2083 C C . LYS A 1 257 ? -23.438 -0.784 36.405 1.00 92.44 257 LYS A C 1
ATOM 2085 O O . LYS A 1 257 ? -23.099 -1.664 35.614 1.00 92.44 257 LYS A O 1
ATOM 2090 N N . TRP A 1 258 ? -24.555 -0.079 36.222 1.00 91.75 258 TRP A N 1
ATOM 2091 C CA . TRP A 1 258 ? -25.432 -0.245 35.057 1.00 91.75 258 TRP A CA 1
ATOM 2092 C C . TRP A 1 258 ? -24.760 0.278 33.785 1.00 91.75 258 TRP A C 1
ATOM 2094 O O . TRP A 1 258 ? -24.694 -0.447 32.792 1.00 91.75 258 TRP A O 1
ATOM 2104 N N . GLN A 1 259 ? -24.190 1.484 33.835 1.00 91.81 259 GLN A N 1
ATOM 2105 C CA . GLN A 1 259 ? -23.467 2.114 32.725 1.00 91.81 259 GLN A CA 1
ATOM 2106 C C . GLN A 1 259 ? -22.283 1.248 32.284 1.00 91.81 259 GLN A C 1
ATOM 2108 O O . GLN A 1 259 ? -22.098 0.988 31.097 1.00 91.81 259 GLN A O 1
ATOM 2113 N N . GLN A 1 260 ? -21.528 0.724 33.250 1.00 91.94 260 GLN A N 1
ATOM 2114 C CA . GLN A 1 260 ? -20.426 -0.194 32.995 1.00 91.94 260 GLN A CA 1
A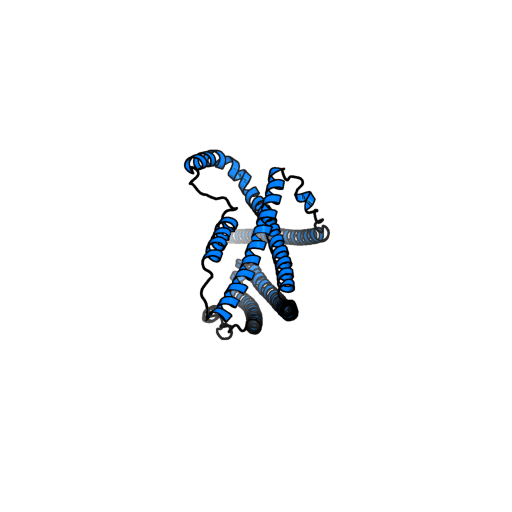TOM 2115 C C . GLN A 1 260 ? -20.890 -1.466 32.269 1.00 91.94 260 GLN A C 1
ATOM 2117 O O . GLN A 1 260 ? -20.230 -1.922 31.336 1.00 91.94 260 GLN A O 1
ATOM 2122 N N . LYS A 1 261 ? -22.041 -2.034 32.657 1.00 93.94 261 LYS A N 1
ATOM 2123 C CA . LYS A 1 261 ? -22.613 -3.212 31.992 1.00 93.94 261 LYS A CA 1
ATOM 2124 C C . LYS A 1 261 ? -23.020 -2.915 30.545 1.00 93.94 261 LYS A C 1
ATOM 2126 O O . LYS A 1 261 ? -22.818 -3.777 29.691 1.00 93.94 261 LYS A O 1
ATOM 2131 N N . GLN A 1 262 ? -23.564 -1.727 30.266 1.00 91.88 262 GLN A N 1
ATOM 2132 C CA . GLN A 1 262 ? -23.896 -1.312 28.897 1.00 91.88 262 GLN A CA 1
ATOM 2133 C C . GLN A 1 262 ? -22.637 -1.132 28.047 1.00 91.88 262 GLN A C 1
ATOM 2135 O O . GLN A 1 262 ? -22.541 -1.709 26.969 1.00 91.88 262 GLN A O 1
ATOM 2140 N N . TYR A 1 263 ? -21.627 -0.437 28.570 1.00 93.19 263 TYR A N 1
ATOM 2141 C CA . TYR A 1 263 ? -20.349 -0.271 27.879 1.00 93.19 263 TYR A CA 1
ATOM 2142 C C . TYR A 1 263 ? -19.664 -1.622 27.591 1.00 93.19 263 TYR A C 1
ATOM 2144 O O . TYR A 1 263 ? -19.237 -1.891 26.469 1.00 93.19 263 TYR A O 1
ATOM 2152 N N . ALA A 1 264 ? -19.641 -2.533 28.571 1.00 93.56 264 ALA A N 1
ATOM 2153 C CA . ALA A 1 264 ? -19.081 -3.877 28.406 1.00 93.56 264 ALA A CA 1
ATOM 2154 C C . ALA A 1 264 ? -19.832 -4.727 27.364 1.00 93.56 264 ALA A C 1
ATOM 2156 O O . ALA A 1 264 ? -19.237 -5.614 26.751 1.00 93.56 264 ALA A O 1
ATOM 2157 N N . LYS A 1 265 ? -21.132 -4.484 27.158 1.00 92.75 265 LYS A N 1
ATOM 2158 C CA . LYS A 1 265 ? -21.927 -5.168 26.132 1.00 92.75 265 LYS A CA 1
ATOM 2159 C C . LYS A 1 265 ? -21.484 -4.758 24.725 1.00 92.75 265 LYS A C 1
ATOM 2161 O O . LYS A 1 265 ? -21.271 -5.640 23.897 1.00 92.75 265 LYS A O 1
ATOM 2166 N N . GLU A 1 266 ? -21.305 -3.460 24.481 1.00 90.50 266 GLU A N 1
ATOM 2167 C CA . GLU A 1 266 ? -20.840 -2.950 23.183 1.00 90.50 266 GLU A CA 1
ATOM 2168 C C . GLU A 1 266 ? -19.391 -3.384 22.896 1.00 90.50 266 GLU A C 1
ATOM 2170 O O . GLU A 1 266 ? -19.073 -3.805 21.785 1.00 90.50 266 GLU A O 1
ATOM 2175 N N . LEU A 1 267 ? -18.522 -3.410 23.916 1.00 92.31 267 LEU A N 1
ATOM 2176 C CA . LEU A 1 267 ? -17.152 -3.913 23.759 1.00 92.31 267 LEU A CA 1
ATOM 2177 C C . LEU A 1 267 ? -17.089 -5.389 23.348 1.00 92.31 267 LEU A C 1
ATOM 2179 O O . LEU A 1 267 ? -16.300 -5.738 22.474 1.00 92.31 267 LEU A O 1
ATOM 2183 N N . LYS A 1 268 ? -17.932 -6.253 23.929 1.00 92.06 268 LYS A N 1
ATOM 2184 C CA . LYS A 1 268 ? -17.992 -7.667 23.524 1.00 92.06 268 LYS A CA 1
ATOM 2185 C C . LYS A 1 268 ? -18.388 -7.817 22.059 1.00 92.06 268 LYS A C 1
ATOM 2187 O O . LYS A 1 268 ? -17.852 -8.675 21.370 1.00 92.06 268 LYS A O 1
ATOM 2192 N N . LEU A 1 269 ? -19.319 -6.997 21.571 1.00 90.56 269 LEU A N 1
ATOM 2193 C CA . LEU A 1 269 ? -19.728 -7.028 20.166 1.00 90.56 269 LEU A CA 1
ATOM 2194 C C . LEU A 1 269 ? -18.571 -6.619 19.234 1.00 90.56 269 LEU A C 1
ATOM 2196 O O . LEU A 1 269 ? -18.356 -7.263 18.209 1.00 90.56 269 LEU A O 1
ATOM 2200 N N . ASN A 1 270 ? -17.781 -5.614 19.622 1.00 91.50 270 ASN A N 1
ATOM 2201 C CA . ASN A 1 270 ? -16.575 -5.206 18.894 1.00 91.50 270 ASN A CA 1
ATOM 2202 C C . ASN A 1 270 ? -15.507 -6.320 18.876 1.00 91.50 270 ASN A C 1
ATOM 2204 O O . ASN A 1 270 ? -14.894 -6.581 17.840 1.00 91.50 270 ASN A O 1
ATOM 2208 N N . GLU A 1 271 ? -15.326 -7.032 19.992 1.00 90.62 271 GLU A N 1
ATOM 2209 C CA . GLU A 1 271 ? -14.420 -8.185 20.079 1.00 90.62 271 GLU A CA 1
ATOM 2210 C C . GLU A 1 271 ? -14.803 -9.277 19.065 1.00 90.62 271 GLU A C 1
ATOM 2212 O O . GLU A 1 271 ? -13.951 -9.734 18.306 1.00 90.62 271 GLU A O 1
ATOM 2217 N N . TRP A 1 272 ? -16.093 -9.618 18.946 1.00 88.06 272 TRP A N 1
ATOM 2218 C CA . TRP A 1 272 ? -16.571 -10.576 17.937 1.00 88.06 272 TRP A CA 1
ATOM 2219 C C . TRP A 1 272 ? -16.312 -10.124 16.492 1.00 88.06 272 TRP A C 1
ATOM 2221 O O . TRP A 1 272 ? -15.927 -10.947 15.657 1.00 88.06 272 TRP A O 1
ATOM 2231 N N . CYS A 1 273 ? -16.497 -8.836 16.186 1.00 87.25 273 CYS A N 1
ATOM 2232 C CA . CYS A 1 273 ? -16.181 -8.278 14.864 1.00 87.25 273 CYS A CA 1
ATOM 2233 C C . CYS A 1 273 ? -14.673 -8.353 14.574 1.00 87.25 273 CYS A C 1
ATOM 2235 O O . CYS A 1 273 ? -14.259 -8.702 13.470 1.00 87.25 273 CYS A O 1
ATOM 2237 N N . THR A 1 274 ? -13.847 -8.091 15.589 1.00 88.56 274 THR A N 1
ATOM 2238 C CA . THR A 1 274 ? -12.385 -8.176 15.487 1.00 88.56 274 THR A CA 1
ATOM 2239 C C . THR A 1 274 ? -11.940 -9.608 15.190 1.00 88.56 274 THR A C 1
ATOM 2241 O O . THR A 1 274 ? -11.217 -9.828 14.223 1.00 88.56 274 THR A O 1
ATOM 2244 N N . VAL A 1 275 ? -12.460 -10.599 15.924 1.00 89.69 275 VAL A N 1
ATOM 2245 C CA . VAL A 1 275 ? -12.138 -12.017 15.691 1.00 89.69 275 VAL A CA 1
ATOM 2246 C C . VAL A 1 275 ? -12.557 -12.470 14.288 1.00 89.69 275 VAL A C 1
ATOM 2248 O O . VAL A 1 275 ? -11.787 -13.150 13.615 1.00 89.69 275 VAL A O 1
ATOM 2251 N N . ARG A 1 276 ? -13.746 -12.077 13.802 1.00 87.25 276 ARG A N 1
ATOM 2252 C CA . ARG A 1 276 ? -14.185 -12.372 12.421 1.00 87.25 276 ARG A CA 1
ATOM 2253 C C . ARG A 1 276 ? -13.203 -11.829 11.384 1.00 87.25 276 ARG A C 1
ATOM 2255 O O . ARG A 1 276 ? -12.840 -12.551 10.454 1.00 87.25 276 ARG A O 1
ATOM 2262 N N . LYS A 1 277 ? -12.760 -10.581 11.555 1.00 87.50 277 LYS A N 1
ATOM 2263 C CA . LYS A 1 277 ? -11.780 -9.938 10.672 1.00 87.50 277 LYS A CA 1
ATOM 2264 C C . LYS A 1 277 ? -10.434 -10.662 10.698 1.00 87.50 277 LYS A C 1
ATOM 2266 O O . LYS A 1 277 ? -9.861 -10.903 9.639 1.00 87.50 277 LYS A O 1
ATOM 2271 N N . ASP A 1 278 ? -9.964 -11.058 11.877 1.00 87.12 278 ASP A N 1
ATOM 2272 C CA . ASP A 1 278 ? -8.689 -11.761 12.040 1.00 87.12 278 ASP A CA 1
ATOM 2273 C C . ASP A 1 278 ? -8.724 -13.165 11.427 1.00 87.12 278 ASP A C 1
ATOM 2275 O O . ASP A 1 278 ? -7.762 -13.586 10.790 1.00 87.12 278 ASP A O 1
ATOM 2279 N N . VAL A 1 279 ? -9.847 -13.878 11.555 1.00 87.94 279 VAL A N 1
ATOM 2280 C CA . VAL A 1 279 ? -10.057 -15.171 10.885 1.00 87.94 279 VAL A CA 1
ATOM 2281 C C . VAL A 1 279 ? -10.072 -14.996 9.366 1.00 87.94 279 VAL A C 1
ATOM 2283 O O . VAL A 1 279 ? -9.433 -15.773 8.659 1.00 87.94 279 VAL A O 1
ATOM 2286 N N . ALA A 1 280 ? -10.748 -13.963 8.850 1.00 86.12 280 ALA A N 1
ATOM 2287 C CA . ALA A 1 280 ? -10.739 -13.655 7.420 1.00 86.12 280 ALA A CA 1
ATOM 2288 C C . ALA A 1 280 ? -9.326 -13.308 6.913 1.00 86.12 280 ALA A C 1
ATOM 2290 O O . ALA A 1 280 ? -8.938 -13.742 5.830 1.00 86.12 280 ALA A O 1
ATOM 2291 N N . PHE A 1 281 ? -8.542 -12.570 7.705 1.00 87.62 281 PHE A N 1
ATOM 2292 C CA . PHE A 1 281 ? -7.145 -12.248 7.409 1.00 87.62 281 PHE A CA 1
ATOM 2293 C C . PHE A 1 281 ? -6.254 -13.497 7.406 1.00 87.62 281 PHE A C 1
ATOM 2295 O O . PHE A 1 281 ? -5.496 -13.707 6.459 1.00 87.62 281 PHE A O 1
ATOM 2302 N N . GLY A 1 282 ? -6.388 -14.350 8.425 1.00 87.25 282 GLY A N 1
ATOM 2303 C CA . GLY A 1 282 ? -5.656 -15.612 8.537 1.00 87.25 282 GLY A CA 1
ATOM 2304 C C . GLY A 1 282 ? -5.955 -16.572 7.390 1.00 87.25 282 GLY A C 1
ATOM 2305 O O . GLY A 1 282 ? -5.033 -17.140 6.817 1.00 87.25 282 GLY A O 1
ATOM 2306 N N . ALA A 1 283 ? -7.221 -16.679 6.979 1.00 86.31 283 ALA A N 1
ATOM 2307 C CA . ALA A 1 283 ? -7.623 -17.508 5.844 1.00 86.31 283 ALA A CA 1
ATOM 2308 C C . ALA A 1 283 ? -7.063 -17.0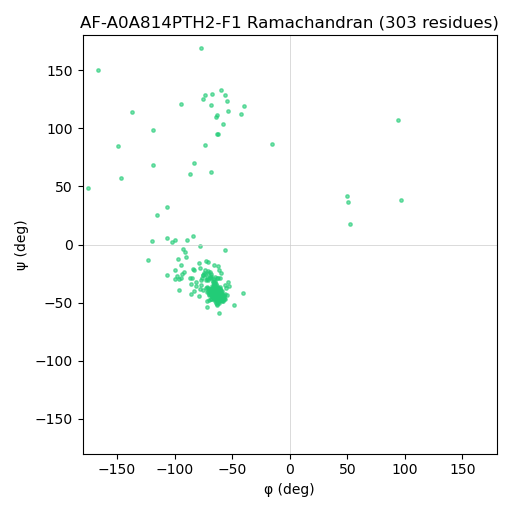16 4.495 1.00 86.31 283 ALA A C 1
ATOM 2310 O O . ALA A 1 283 ? -6.845 -17.826 3.599 1.00 86.31 283 ALA A O 1
ATOM 2311 N N . PHE A 1 284 ? -6.841 -15.706 4.331 1.00 88.12 284 PHE A N 1
ATOM 2312 C CA . PHE A 1 284 ? -6.311 -15.142 3.086 1.00 88.12 284 PHE A CA 1
ATOM 2313 C C . PHE A 1 284 ? -4.782 -15.225 2.995 1.00 88.12 284 PHE A C 1
ATOM 2315 O O . PHE A 1 284 ? -4.253 -15.516 1.925 1.00 88.12 284 PHE A O 1
ATOM 2322 N N . PHE A 1 285 ? -4.072 -14.976 4.099 1.00 86.69 285 PHE A N 1
ATOM 2323 C CA . PHE A 1 285 ? -2.603 -14.951 4.130 1.00 86.69 285 PHE A CA 1
ATOM 2324 C C . PHE A 1 285 ? -1.955 -16.236 4.663 1.00 86.69 285 PHE A C 1
ATOM 2326 O O . PHE A 1 285 ? -0.736 -16.263 4.811 1.00 86.69 285 PHE A O 1
ATOM 2333 N N . ASP A 1 286 ? -2.746 -17.272 4.963 1.00 82.06 286 ASP A N 1
ATOM 2334 C CA . ASP A 1 286 ? -2.291 -18.496 5.642 1.00 82.06 286 ASP A CA 1
ATOM 2335 C C . ASP A 1 286 ? -1.480 -18.177 6.913 1.00 82.06 286 ASP A C 1
ATOM 2337 O O . ASP A 1 286 ? -0.416 -18.733 7.189 1.00 82.06 286 ASP A O 1
ATOM 2341 N N . SER A 1 287 ? -1.957 -17.188 7.680 1.00 71.81 287 SER A N 1
ATOM 2342 C CA . SER A 1 287 ? -1.341 -16.821 8.949 1.00 71.81 287 SER A CA 1
ATOM 2343 C C . SER A 1 287 ? -2.051 -17.544 10.089 1.00 71.81 287 SER A C 1
ATOM 2345 O O . SER A 1 287 ? -3.257 -17.401 10.305 1.00 71.81 287 SER A O 1
ATOM 2347 N N . ASN A 1 288 ? -1.290 -18.337 10.846 1.00 58.44 288 ASN A N 1
ATOM 2348 C CA . ASN A 1 288 ? -1.755 -18.904 12.108 1.00 58.44 288 ASN A CA 1
ATOM 2349 C C . ASN A 1 288 ? -2.028 -17.752 13.089 1.00 58.44 288 ASN A C 1
ATOM 2351 O O . ASN A 1 288 ? -1.109 -17.253 13.737 1.00 58.44 288 ASN A O 1
ATOM 2355 N N . SER A 1 289 ? -3.282 -17.301 13.173 1.00 55.06 289 SER A N 1
ATOM 2356 C CA . SER A 1 289 ? -3.709 -16.273 14.125 1.00 55.06 289 SER A CA 1
ATOM 2357 C C . SER A 1 289 ? -3.641 -16.818 15.563 1.00 55.06 289 SER A C 1
ATOM 2359 O O . SER A 1 289 ? -4.343 -17.780 15.881 1.00 55.06 289 SER A O 1
ATOM 2361 N N . PRO A 1 290 ? -2.846 -16.215 16.470 1.00 50.47 290 PRO A N 1
ATOM 2362 C CA . PRO A 1 290 ? -2.759 -16.644 17.868 1.00 50.47 290 PRO A CA 1
ATOM 2363 C C . PRO A 1 290 ? -3.946 -16.183 18.738 1.00 50.47 290 PRO A C 1
ATOM 2365 O O . PRO A 1 290 ? -3.985 -16.498 19.928 1.00 50.47 290 PRO A O 1
ATOM 2368 N N . HIS A 1 291 ? -4.917 -15.441 18.190 1.00 52.88 291 HIS A N 1
ATOM 2369 C CA . HIS A 1 291 ? -5.945 -14.766 18.993 1.00 52.88 291 HIS A CA 1
ATOM 2370 C C . HIS A 1 291 ? -7.243 -15.549 19.225 1.00 52.88 291 HIS A C 1
ATOM 2372 O O . HIS A 1 291 ? -8.076 -15.104 20.010 1.00 52.88 291 HIS A O 1
ATOM 2378 N N . SER A 1 292 ? -7.423 -16.740 18.645 1.00 47.84 292 SER A N 1
ATOM 2379 C CA . SER A 1 292 ? -8.671 -17.498 18.839 1.00 47.84 292 SER A CA 1
ATOM 2380 C C . SER A 1 292 ? -8.829 -18.125 20.234 1.00 47.84 292 SER A C 1
ATOM 2382 O O . SER A 1 292 ? -9.933 -18.540 20.577 1.00 47.84 292 SER A O 1
ATOM 2384 N N . ASN A 1 293 ? -7.763 -18.206 21.047 1.00 45.56 293 ASN A N 1
ATOM 2385 C CA . ASN A 1 293 ? -7.764 -18.980 22.301 1.00 45.56 293 ASN A CA 1
ATOM 2386 C C . ASN A 1 293 ? -7.498 -18.169 2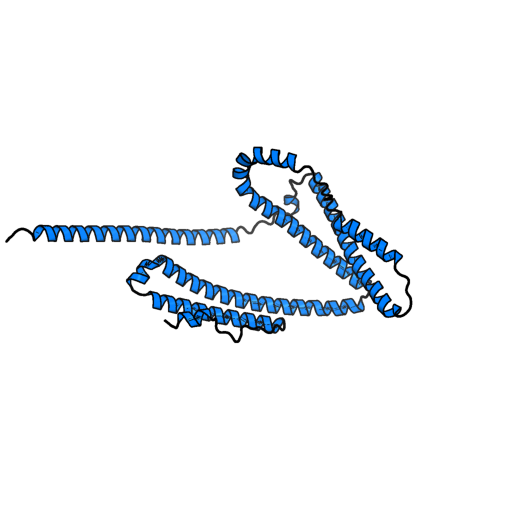3.581 1.00 45.56 293 ASN A C 1
ATOM 2388 O O . ASN A 1 293 ? -7.434 -18.755 24.663 1.00 45.56 293 ASN A O 1
ATOM 2392 N N . THR A 1 294 ? -7.352 -16.844 23.513 1.00 42.72 294 THR A N 1
ATOM 2393 C CA . THR A 1 294 ? -7.132 -16.023 24.713 1.00 42.72 294 THR A CA 1
ATOM 2394 C C . THR A 1 294 ? -8.267 -15.017 24.896 1.00 42.72 294 THR A C 1
ATOM 2396 O O . THR A 1 294 ? -8.249 -13.953 24.284 1.00 42.72 294 THR A O 1
ATOM 2399 N N . PRO A 1 295 ? -9.271 -15.299 25.753 1.00 39.88 295 PRO A N 1
ATOM 2400 C CA . PRO A 1 295 ? -10.152 -14.237 26.221 1.00 39.88 295 PRO A CA 1
ATOM 2401 C C . PRO A 1 295 ? -9.289 -13.147 26.863 1.00 39.88 295 PRO A C 1
ATOM 2403 O O . PRO A 1 295 ? -8.439 -13.448 27.707 1.00 39.88 295 PRO A O 1
ATOM 2406 N N . CYS A 1 296 ? -9.497 -11.897 26.439 1.00 45.91 296 CYS A N 1
ATOM 2407 C CA . CYS A 1 296 ? -8.771 -10.722 26.910 1.00 45.91 296 CYS A CA 1
ATOM 2408 C C . CYS A 1 296 ? -8.508 -10.778 28.434 1.00 45.91 296 CYS A C 1
ATOM 2410 O O . CYS A 1 296 ? -9.464 -10.757 29.219 1.00 45.91 296 CYS A O 1
ATOM 2412 N N . PRO A 1 297 ? -7.240 -10.785 28.898 1.00 46.00 297 PRO A N 1
ATOM 2413 C CA . PRO A 1 297 ? -6.920 -10.841 30.329 1.00 46.00 297 PRO A CA 1
ATOM 2414 C C . PRO A 1 297 ? -7.439 -9.619 31.109 1.00 46.00 297 PRO A C 1
ATOM 2416 O O . PRO A 1 297 ? -7.630 -9.691 32.321 1.00 46.00 297 PRO A O 1
ATOM 2419 N N . ILE A 1 298 ? -7.752 -8.522 30.413 1.00 43.50 298 ILE A N 1
ATOM 2420 C CA . ILE A 1 298 ? -8.276 -7.275 30.989 1.00 43.50 298 ILE A CA 1
ATOM 2421 C C . ILE A 1 298 ? -9.715 -7.447 31.521 1.00 43.50 298 ILE A C 1
ATOM 2423 O O . ILE A 1 298 ? -10.085 -6.812 32.506 1.00 43.50 298 ILE A O 1
ATOM 2427 N N . LEU A 1 299 ? -10.517 -8.358 30.953 1.00 43.34 299 LEU A N 1
ATOM 2428 C CA . LEU A 1 299 ? -11.892 -8.613 31.413 1.00 43.34 299 LEU A CA 1
ATOM 2429 C C . LEU A 1 299 ? -11.968 -9.575 32.606 1.00 43.34 299 LEU A C 1
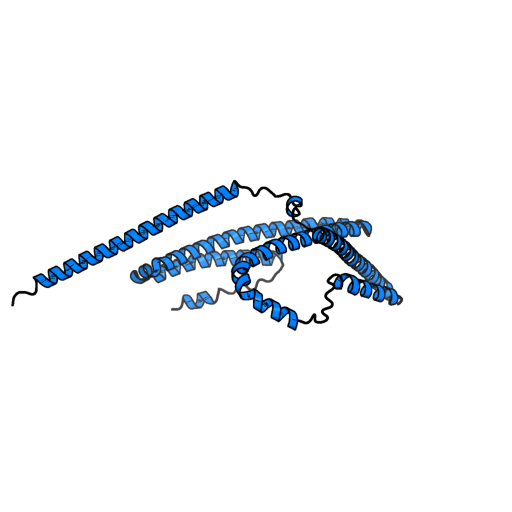ATOM 2431 O O . LEU A 1 299 ? -12.945 -9.539 33.357 1.00 43.34 299 LEU A O 1
ATOM 2435 N N . LYS A 1 300 ? -10.939 -10.404 32.824 1.00 41.69 300 LYS A N 1
ATOM 2436 C CA . LYS A 1 300 ? -10.916 -11.372 33.931 1.00 41.69 300 LYS A CA 1
ATOM 2437 C C . LYS A 1 300 ? -10.758 -10.692 35.296 1.00 41.69 300 LYS A C 1
ATOM 2439 O O . LYS A 1 300 ? -11.325 -11.166 36.273 1.00 41.69 300 LYS A O 1
ATOM 2444 N N . ASN A 1 301 ? -10.071 -9.549 35.339 1.00 41.66 301 ASN A N 1
ATOM 2445 C CA . ASN A 1 301 ? -9.833 -8.797 36.575 1.00 41.66 301 ASN A CA 1
ATOM 2446 C C . ASN A 1 301 ? -10.917 -7.757 36.900 1.00 41.66 301 ASN A C 1
ATOM 2448 O O . ASN A 1 301 ? -10.923 -7.233 38.006 1.00 41.66 301 ASN A O 1
ATOM 2452 N N . PHE A 1 302 ? -11.840 -7.460 35.977 1.00 42.38 302 PHE A N 1
ATOM 2453 C CA . PHE A 1 302 ? -12.893 -6.457 36.206 1.00 42.38 302 PHE A CA 1
ATOM 2454 C C . PHE A 1 302 ? -14.238 -7.063 36.654 1.00 42.38 302 PHE A C 1
ATOM 2456 O O . PHE A 1 302 ? -15.118 -6.341 37.109 1.00 42.38 302 PHE A O 1
ATOM 2463 N N . PHE A 1 303 ? -14.410 -8.386 36.549 1.00 41.25 303 PHE A N 1
ATOM 2464 C CA . PHE A 1 303 ? -15.598 -9.106 37.040 1.00 41.25 303 PHE A CA 1
ATOM 2465 C C . PHE A 1 303 ? -15.372 -9.853 38.366 1.00 41.25 303 PHE A C 1
ATOM 2467 O O . PHE A 1 303 ? -16.290 -10.501 38.863 1.00 41.25 303 PHE A O 1
ATOM 2474 N N . ILE A 1 304 ? -14.174 -9.749 38.949 1.00 38.28 304 ILE A N 1
ATOM 2475 C CA . ILE A 1 304 ? -13.830 -10.310 40.261 1.00 38.28 304 ILE A CA 1
ATOM 2476 C C . ILE A 1 304 ? -13.443 -9.147 41.185 1.00 38.28 304 ILE A C 1
ATOM 2478 O O . ILE A 1 304 ? -12.269 -8.954 41.484 1.00 38.28 304 ILE A O 1
ATOM 2482 N N . ASN A 1 305 ? -14.425 -8.310 41.531 1.00 34.50 305 ASN A N 1
ATOM 2483 C CA . ASN A 1 305 ? -14.540 -7.556 42.792 1.00 34.50 305 ASN A CA 1
ATOM 2484 C C . ASN A 1 305 ? -15.829 -6.725 42.809 1.00 34.50 305 ASN A C 1
ATOM 2486 O O . ASN A 1 305 ? -16.073 -5.980 41.834 1.00 34.50 305 ASN A O 1
#

Organism: NCBI:txid433720

Mean predicted aligned error: 17.8 Å

pLDDT: mean 72.35, std 17.6, range [34.5, 95.81]